Protein AF-A0A1I5AL79-F1 (afdb_monomer_lite)

Organism: NCBI:txid684065

Structure (mmCIF, N/CA/C/O backbone):
data_AF-A0A1I5AL79-F1
#
_entry.id   AF-A0A1I5AL79-F1
#
loop_
_atom_site.group_PDB
_atom_site.id
_atom_site.type_symbol
_atom_site.label_atom_id
_atom_site.label_alt_id
_atom_site.label_comp_id
_atom_site.label_asym_id
_atom_site.label_entity_id
_atom_site.label_seq_id
_atom_site.pdbx_PDB_ins_code
_atom_site.Cartn_x
_atom_site.Cartn_y
_atom_site.Cartn_z
_atom_site.occupancy
_atom_site.B_iso_or_equiv
_atom_site.auth_seq_id
_atom_site.auth_comp_id
_atom_site.auth_asym_id
_atom_site.auth_atom_id
_atom_site.pdbx_PDB_model_num
ATOM 1 N N . MET A 1 1 ? 4.391 15.231 -0.618 1.00 38.28 1 MET A N 1
ATOM 2 C CA . MET A 1 1 ? 4.014 14.417 0.558 1.00 38.28 1 MET A CA 1
ATOM 3 C C . MET A 1 1 ? 4.209 12.956 0.169 1.00 38.28 1 MET A C 1
ATOM 5 O O . MET A 1 1 ? 3.820 12.625 -0.948 1.00 38.28 1 MET A O 1
ATOM 9 N N . PRO A 1 2 ? 4.890 12.123 0.971 1.00 52.03 2 PRO A N 1
ATOM 10 C CA . PRO A 1 2 ? 5.070 10.711 0.637 1.00 52.03 2 PRO A CA 1
ATOM 11 C C . PRO A 1 2 ? 3.704 10.021 0.523 1.00 52.03 2 PRO A C 1
ATOM 13 O O . PRO A 1 2 ? 2.866 10.182 1.406 1.00 52.03 2 PRO A O 1
ATOM 16 N N . MET A 1 3 ? 3.477 9.281 -0.566 1.00 66.44 3 MET A N 1
ATOM 17 C CA . MET A 1 3 ? 2.247 8.501 -0.742 1.00 66.44 3 MET A CA 1
ATOM 18 C C . MET A 1 3 ? 2.188 7.394 0.308 1.00 66.44 3 MET A C 1
ATOM 20 O O . MET A 1 3 ? 3.169 6.651 0.466 1.00 66.44 3 MET A O 1
ATOM 24 N N . ASN A 1 4 ? 1.044 7.274 0.982 1.00 78.94 4 ASN A N 1
ATOM 25 C CA . ASN A 1 4 ? 0.748 6.139 1.854 1.00 78.94 4 ASN A CA 1
ATOM 26 C C . ASN A 1 4 ? 0.514 4.864 1.020 1.00 78.94 4 ASN A C 1
ATOM 28 O O . ASN A 1 4 ? 0.343 4.920 -0.202 1.00 78.94 4 ASN A O 1
ATOM 32 N N . ILE A 1 5 ? 0.515 3.703 1.672 1.00 87.25 5 ILE A N 1
ATOM 33 C CA . ILE A 1 5 ? 0.342 2.414 0.994 1.00 87.25 5 ILE A CA 1
ATOM 34 C C . ILE A 1 5 ? -0.951 2.305 0.171 1.00 87.25 5 ILE A C 1
ATOM 36 O O . ILE A 1 5 ? -0.910 1.733 -0.914 1.00 87.25 5 ILE A O 1
ATOM 40 N N . ASN A 1 6 ? -2.065 2.905 0.604 1.00 85.50 6 ASN A N 1
ATOM 41 C CA . ASN A 1 6 ? -3.332 2.859 -0.142 1.00 85.50 6 ASN A CA 1
ATOM 42 C C . ASN A 1 6 ? -3.225 3.576 -1.474 1.00 85.50 6 ASN A C 1
ATOM 44 O O . ASN A 1 6 ? -3.634 3.051 -2.505 1.00 85.50 6 ASN A O 1
ATOM 48 N N . GLU A 1 7 ? -2.650 4.776 -1.457 1.00 83.44 7 GLU A N 1
ATOM 49 C CA . GLU A 1 7 ? -2.437 5.561 -2.663 1.00 83.44 7 GLU A CA 1
ATOM 50 C C . GLU A 1 7 ? -1.502 4.827 -3.620 1.00 83.44 7 GLU A C 1
ATOM 52 O O . GLU A 1 7 ? -1.780 4.765 -4.817 1.00 83.44 7 GLU A O 1
ATOM 57 N N . ARG A 1 8 ? -0.439 4.199 -3.102 1.00 89.25 8 ARG A N 1
ATOM 58 C CA . ARG A 1 8 ? 0.470 3.381 -3.917 1.00 89.25 8 ARG A CA 1
ATOM 59 C C . ARG A 1 8 ? -0.243 2.184 -4.529 1.00 89.25 8 ARG A C 1
ATOM 61 O O . ARG A 1 8 ? -0.086 1.941 -5.722 1.00 89.25 8 ARG A O 1
ATOM 68 N N . ILE A 1 9 ? -1.031 1.444 -3.749 1.00 92.19 9 ILE A N 1
ATOM 69 C CA . ILE A 1 9 ? -1.759 0.274 -4.250 1.00 92.19 9 ILE A CA 1
ATOM 70 C C . ILE A 1 9 ? -2.801 0.692 -5.288 1.00 92.19 9 ILE A C 1
ATOM 72 O O . ILE A 1 9 ? -2.888 0.054 -6.337 1.00 92.19 9 ILE A O 1
ATOM 76 N N . SER A 1 10 ? -3.561 1.756 -5.024 1.00 89.00 10 SER A N 1
ATOM 77 C CA . SER A 1 10 ? -4.578 2.285 -5.939 1.00 89.00 10 SER A CA 1
ATOM 78 C C . SER A 1 10 ? -3.957 2.695 -7.277 1.00 89.00 10 SER A C 1
ATOM 80 O O . SER A 1 10 ? -4.389 2.231 -8.328 1.00 89.00 10 SER A O 1
ATOM 82 N N . THR A 1 11 ? -2.874 3.478 -7.241 1.00 89.00 11 THR A N 1
ATOM 83 C CA . THR A 1 11 ? -2.237 4.048 -8.444 1.00 89.00 11 THR A CA 1
ATOM 84 C C . THR A 1 11 ? -1.317 3.090 -9.205 1.00 89.00 11 THR A C 1
ATOM 86 O O . THR A 1 11 ? -0.897 3.402 -10.320 1.00 89.00 11 THR A O 1
ATOM 89 N N . SER A 1 12 ? -0.984 1.930 -8.636 1.00 93.88 12 SER A N 1
ATOM 90 C CA . SER A 1 12 ? -0.159 0.923 -9.312 1.00 93.88 12 SER A CA 1
ATOM 91 C C . SER A 1 12 ? -1.004 0.030 -10.214 1.00 93.88 12 SER A C 1
ATOM 93 O O . SER A 1 12 ? -1.991 -0.552 -9.772 1.00 93.88 12 SER A O 1
ATOM 95 N N . ASP A 1 13 ? -0.569 -0.173 -11.452 1.00 95.12 13 ASP A N 1
ATOM 96 C CA . ASP A 1 13 ? -1.154 -1.154 -12.375 1.00 95.12 13 ASP A CA 1
ATOM 97 C C . ASP A 1 13 ? -0.581 -2.561 -12.168 1.00 95.12 13 ASP A C 1
ATOM 99 O O . ASP A 1 13 ? -1.175 -3.558 -12.583 1.00 95.12 13 ASP A O 1
ATOM 103 N N . PHE A 1 14 ? 0.590 -2.647 -11.539 1.00 96.81 14 PHE A N 1
ATOM 104 C CA . PHE A 1 14 ? 1.316 -3.882 -11.290 1.00 96.81 14 PHE A CA 1
ATOM 105 C C . PHE A 1 14 ? 1.980 -3.836 -9.915 1.00 96.81 14 PHE A C 1
ATOM 107 O O . PHE A 1 14 ? 2.692 -2.885 -9.592 1.00 96.81 14 PHE A O 1
ATOM 114 N N . ILE A 1 15 ? 1.767 -4.881 -9.113 1.00 97.56 15 ILE A N 1
ATOM 115 C CA . ILE A 1 15 ? 2.420 -5.046 -7.812 1.00 97.56 15 ILE A CA 1
ATOM 116 C C . ILE A 1 15 ? 2.906 -6.484 -7.690 1.00 97.56 15 ILE A C 1
ATOM 118 O O . ILE A 1 15 ? 2.102 -7.419 -7.748 1.00 97.56 15 ILE A O 1
ATOM 122 N N . ALA A 1 16 ? 4.209 -6.675 -7.497 1.00 97.81 16 ALA A N 1
ATOM 123 C CA . ALA A 1 16 ? 4.790 -8.007 -7.380 1.00 97.81 16 ALA A CA 1
ATOM 124 C C . ALA A 1 16 ? 6.041 -8.033 -6.506 1.00 97.81 16 ALA A C 1
ATOM 126 O O . ALA A 1 16 ? 6.819 -7.081 -6.463 1.00 97.81 16 ALA A O 1
ATOM 127 N N . LYS A 1 17 ? 6.277 -9.182 -5.877 1.00 97.38 17 LYS A N 1
ATOM 128 C CA . LYS A 1 17 ? 7.607 -9.584 -5.431 1.00 97.38 17 LYS A CA 1
ATOM 129 C C . LYS A 1 17 ? 8.331 -10.196 -6.626 1.00 97.38 17 LYS A C 1
ATOM 131 O O . LYS A 1 17 ? 7.877 -11.206 -7.163 1.00 97.38 17 LYS A O 1
ATOM 136 N N . ALA A 1 18 ? 9.446 -9.608 -7.042 1.00 97.62 18 ALA A N 1
ATOM 137 C CA . ALA A 1 18 ? 10.185 -10.073 -8.211 1.00 97.62 18 ALA A CA 1
ATOM 138 C C . ALA A 1 18 ? 11.695 -9.866 -8.065 1.00 97.62 18 ALA A C 1
ATOM 140 O O . ALA A 1 18 ? 12.153 -8.965 -7.360 1.00 97.62 18 ALA A O 1
ATOM 141 N N . LYS A 1 19 ? 12.474 -10.702 -8.753 1.00 97.44 19 LYS A N 1
ATOM 142 C CA . LYS A 1 19 ? 13.928 -10.575 -8.865 1.00 97.44 19 LYS A CA 1
ATOM 143 C C . LYS A 1 19 ? 14.293 -9.864 -10.162 1.00 97.44 19 LYS A C 1
ATOM 145 O O . LYS A 1 19 ? 13.801 -10.237 -11.225 1.00 97.44 19 LYS A O 1
ATOM 150 N N . ILE A 1 20 ? 15.185 -8.880 -10.091 1.00 96.88 20 ILE A N 1
ATOM 151 C CA . ILE A 1 20 ? 15.723 -8.213 -11.281 1.00 96.88 20 ILE A CA 1
ATOM 152 C C . ILE A 1 20 ? 16.779 -9.119 -11.917 1.00 96.88 20 ILE A C 1
ATOM 154 O O . ILE A 1 20 ? 17.774 -9.457 -11.276 1.00 96.88 20 ILE A O 1
ATOM 158 N N . LYS A 1 21 ? 16.571 -9.543 -13.165 1.00 97.62 21 LYS A N 1
ATOM 159 C CA . LYS A 1 21 ? 17.430 -10.515 -13.863 1.00 97.62 21 LYS A CA 1
ATOM 160 C C . LYS A 1 21 ? 18.410 -9.869 -14.819 1.00 97.62 21 LYS A C 1
ATOM 162 O O . LYS A 1 21 ? 19.535 -10.344 -14.903 1.00 97.62 21 LYS A O 1
ATOM 167 N N . LYS A 1 22 ? 17.991 -8.821 -15.525 1.00 96.38 22 LYS A N 1
ATOM 168 C CA . LYS A 1 22 ? 18.823 -8.063 -16.467 1.00 96.38 22 LYS A CA 1
ATOM 169 C C . LYS A 1 22 ? 18.397 -6.609 -16.481 1.00 96.38 22 LYS A C 1
ATOM 171 O O . LYS A 1 22 ? 17.224 -6.321 -16.247 1.00 96.38 22 LYS A O 1
ATOM 176 N N . ILE A 1 23 ? 19.348 -5.732 -16.778 1.00 93.81 23 ILE A N 1
ATOM 177 C CA . ILE A 1 23 ? 19.148 -4.288 -16.891 1.00 93.81 23 ILE A CA 1
ATOM 178 C C . ILE A 1 23 ? 20.014 -3.791 -18.038 1.00 93.81 23 ILE A C 1
ATOM 180 O O . ILE A 1 23 ? 21.182 -4.164 -18.129 1.00 93.81 23 ILE A O 1
ATOM 184 N N . TRP A 1 24 ? 19.450 -2.971 -18.914 1.00 92.62 24 TRP A N 1
ATOM 185 C CA . TRP A 1 24 ? 20.186 -2.328 -19.996 1.00 92.62 24 TRP A CA 1
ATOM 186 C C . TRP A 1 24 ? 19.561 -0.977 -20.326 1.00 92.62 24 TRP A C 1
ATOM 188 O O . TRP A 1 24 ? 18.375 -0.755 -20.071 1.00 92.62 24 TRP A O 1
ATOM 198 N N . LEU A 1 25 ? 20.369 -0.0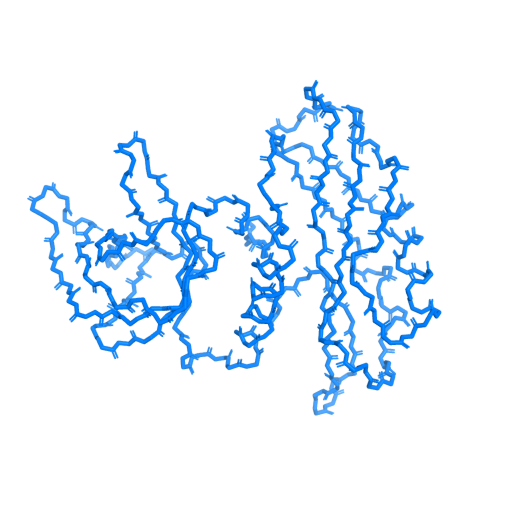63 -20.858 1.00 90.75 25 LEU A N 1
ATOM 199 C CA . LEU A 1 25 ? 19.918 1.275 -21.227 1.00 90.75 25 LEU A CA 1
ATOM 200 C C . LEU A 1 25 ? 18.815 1.193 -22.291 1.00 90.75 25 LEU A C 1
ATOM 202 O O . LEU A 1 25 ? 18.825 0.301 -23.138 1.00 90.75 25 LEU A O 1
ATOM 206 N N . ASP A 1 26 ? 17.848 2.102 -22.238 1.00 90.62 26 ASP A N 1
ATOM 207 C CA . ASP A 1 26 ? 16.868 2.229 -23.308 1.00 90.62 26 ASP A CA 1
ATOM 208 C C . ASP A 1 26 ? 17.465 2.946 -24.525 1.00 90.62 26 ASP A C 1
ATOM 210 O O . ASP A 1 26 ? 18.072 4.010 -24.400 1.00 90.62 26 ASP A O 1
ATOM 214 N N . ASP A 1 27 ? 17.250 2.373 -25.710 1.00 87.81 27 ASP A N 1
ATOM 215 C CA . ASP A 1 27 ? 17.832 2.874 -26.961 1.00 87.81 27 ASP A CA 1
ATOM 216 C C . ASP A 1 27 ? 17.332 4.278 -27.336 1.00 87.81 27 ASP A C 1
ATOM 218 O O . ASP A 1 27 ? 18.006 5.011 -28.059 1.00 87.81 27 ASP A O 1
ATOM 222 N N . LYS A 1 28 ? 16.140 4.666 -26.861 1.00 87.69 28 LYS A N 1
ATOM 223 C CA . LYS A 1 28 ? 15.492 5.942 -27.197 1.00 87.69 28 LYS A CA 1
ATOM 224 C C . LYS A 1 28 ? 15.602 6.968 -26.077 1.00 87.69 28 LYS A C 1
ATOM 226 O O . LYS A 1 28 ? 15.591 8.165 -26.353 1.00 87.69 28 LYS A O 1
ATOM 231 N N . ASN A 1 29 ? 15.675 6.529 -24.822 1.00 85.69 29 ASN A N 1
ATOM 232 C CA . ASN A 1 29 ? 15.671 7.416 -23.665 1.00 85.69 29 ASN A CA 1
ATOM 233 C C . ASN A 1 29 ? 16.744 7.029 -22.643 1.00 85.69 29 ASN A C 1
ATOM 235 O O . ASN A 1 29 ? 16.559 6.119 -21.842 1.00 85.69 29 ASN A O 1
ATOM 239 N N . LYS A 1 30 ? 17.825 7.809 -22.592 1.00 84.44 30 LYS A N 1
ATOM 240 C CA . LYS A 1 30 ? 18.962 7.563 -21.691 1.00 84.44 30 LYS A CA 1
ATOM 241 C C . LYS A 1 30 ? 18.626 7.670 -20.195 1.00 84.44 30 LYS A C 1
ATOM 243 O O . LYS A 1 30 ? 19.378 7.157 -19.373 1.00 84.44 30 LYS A O 1
ATOM 248 N N . SER A 1 31 ? 17.508 8.296 -19.831 1.00 85.00 31 SER A N 1
ATOM 249 C CA . SER A 1 31 ? 17.027 8.351 -18.442 1.00 85.00 31 SER A CA 1
ATOM 250 C C . SER A 1 31 ? 16.263 7.087 -18.026 1.00 85.00 31 SER A C 1
ATOM 252 O O . SER A 1 31 ? 15.943 6.907 -16.847 1.00 85.00 31 SER A O 1
ATOM 254 N N . LEU A 1 32 ? 15.960 6.199 -18.979 1.00 88.44 32 LEU A N 1
ATOM 255 C CA . LEU A 1 32 ? 15.262 4.941 -18.756 1.00 88.44 32 LEU A CA 1
ATOM 256 C C . LEU A 1 32 ? 16.191 3.751 -18.974 1.00 88.44 32 LEU A C 1
ATOM 258 O O . LEU A 1 32 ? 17.040 3.742 -19.861 1.00 88.44 32 LEU A O 1
ATOM 262 N N . HIS A 1 33 ? 15.974 2.710 -18.183 1.00 92.31 33 HIS A N 1
ATOM 263 C CA . HIS A 1 33 ? 16.531 1.394 -18.460 1.00 92.31 33 HIS A CA 1
ATOM 264 C C . HIS A 1 33 ? 15.396 0.400 -18.649 1.00 92.31 33 HIS A C 1
ATOM 266 O O . HIS A 1 33 ? 14.351 0.470 -17.996 1.00 92.31 33 HIS A O 1
ATOM 272 N N . ASN A 1 34 ? 15.618 -0.545 -19.547 1.00 94.31 34 ASN A N 1
ATOM 273 C CA . ASN A 1 34 ? 14.795 -1.727 -19.669 1.00 94.31 34 ASN A CA 1
ATOM 274 C C . ASN A 1 34 ? 15.261 -2.752 -18.643 1.00 94.31 34 ASN A C 1
ATOM 276 O O . ASN A 1 34 ? 16.462 -2.913 -18.409 1.00 94.31 34 ASN A O 1
ATOM 280 N N . ILE A 1 35 ? 14.306 -3.457 -18.046 1.00 95.69 35 ILE A N 1
ATOM 281 C CA . ILE A 1 35 ? 14.603 -4.541 -17.120 1.00 95.69 35 ILE A CA 1
ATOM 282 C C . ILE A 1 35 ? 13.874 -5.817 -17.512 1.00 95.69 35 ILE A C 1
ATOM 284 O O . ILE A 1 35 ? 12.749 -5.799 -18.019 1.00 95.69 35 ILE A O 1
ATOM 288 N N . GLU A 1 36 ? 14.523 -6.935 -17.216 1.00 97.38 36 GLU A N 1
ATOM 289 C CA . GLU A 1 36 ? 13.907 -8.254 -17.202 1.00 97.38 36 GLU A CA 1
ATOM 290 C C . GLU A 1 36 ? 13.726 -8.696 -15.751 1.00 97.38 36 GLU A C 1
ATOM 292 O O . GLU A 1 36 ? 14.660 -8.590 -14.949 1.00 97.38 36 GLU A O 1
ATOM 297 N N . ILE A 1 37 ? 12.538 -9.194 -15.414 1.00 97.88 37 ILE A N 1
ATOM 298 C CA . ILE A 1 37 ? 12.201 -9.646 -14.065 1.00 97.88 37 ILE A CA 1
ATOM 299 C C . ILE A 1 37 ? 11.763 -11.107 -14.044 1.00 97.88 37 ILE A C 1
ATOM 301 O O . ILE A 1 37 ? 11.161 -11.626 -14.983 1.00 97.88 37 ILE A O 1
ATOM 305 N N . GLU A 1 38 ? 12.026 -11.748 -12.915 1.00 98.12 38 GLU A N 1
ATOM 306 C CA . GLU A 1 38 ? 11.472 -13.042 -12.541 1.00 98.12 38 GLU A CA 1
ATOM 307 C C . GLU A 1 38 ? 10.454 -12.813 -11.420 1.00 98.12 38 GLU A C 1
ATOM 309 O O . GLU A 1 38 ? 10.823 -12.410 -10.314 1.00 98.12 38 GLU A O 1
ATOM 314 N N . ILE A 1 39 ? 9.167 -13.009 -11.718 1.00 98.25 39 ILE A N 1
ATOM 315 C CA . ILE A 1 39 ? 8.088 -12.850 -10.736 1.00 98.25 39 ILE A CA 1
ATOM 316 C C . ILE A 1 39 ? 8.124 -14.031 -9.765 1.00 98.25 39 ILE A C 1
ATOM 318 O O . ILE A 1 39 ? 8.035 -15.179 -10.186 1.00 98.25 39 ILE A O 1
ATOM 322 N N . ILE A 1 40 ? 8.206 -13.724 -8.471 1.00 97.44 40 ILE A N 1
ATOM 323 C CA . ILE A 1 40 ? 8.107 -14.696 -7.377 1.00 97.44 40 ILE A CA 1
ATOM 324 C C . ILE A 1 40 ? 6.653 -14.766 -6.899 1.00 97.44 40 ILE A C 1
ATOM 326 O O . ILE A 1 40 ? 6.074 -15.842 -6.854 1.00 97.44 40 ILE A O 1
ATOM 330 N N . ASP A 1 41 ? 6.046 -13.610 -6.608 1.00 97.25 41 ASP A N 1
ATOM 331 C CA . ASP A 1 41 ? 4.634 -13.493 -6.235 1.00 97.25 41 ASP A CA 1
ATOM 332 C C . ASP A 1 41 ? 4.005 -12.282 -6.934 1.00 97.25 41 ASP A C 1
ATOM 334 O O . ASP A 1 41 ? 4.488 -11.158 -6.792 1.00 97.25 41 ASP A O 1
ATOM 338 N N . LEU A 1 42 ? 2.902 -12.489 -7.657 1.00 97.56 42 LEU A N 1
ATOM 339 C CA . LEU A 1 42 ? 2.104 -11.415 -8.260 1.00 97.56 42 LEU A CA 1
ATOM 340 C C . LEU A 1 42 ? 0.923 -11.063 -7.349 1.00 97.56 42 LEU A C 1
ATOM 342 O O . LEU A 1 42 ? 0.107 -11.942 -7.059 1.00 97.56 42 LEU A O 1
ATOM 346 N N . TYR A 1 43 ? 0.813 -9.800 -6.932 1.00 96.56 43 TYR A N 1
ATOM 347 C CA . TYR A 1 43 ? -0.250 -9.304 -6.045 1.00 96.56 43 TYR A CA 1
ATOM 348 C C . TYR A 1 43 ? -1.333 -8.517 -6.787 1.00 96.56 43 TYR A C 1
ATOM 350 O O . TYR A 1 43 ? -2.507 -8.656 -6.463 1.00 96.56 43 TYR A O 1
ATOM 358 N N . LYS A 1 44 ? -0.951 -7.724 -7.795 1.00 95.62 44 LYS A N 1
ATOM 359 C CA . LYS A 1 44 ? -1.864 -6.936 -8.638 1.00 95.62 44 LYS A CA 1
ATOM 360 C C . LYS A 1 44 ? -1.334 -6.867 -10.069 1.00 95.62 44 LYS A C 1
ATOM 362 O O . LYS A 1 44 ? -0.122 -6.788 -10.267 1.00 95.62 44 LYS A O 1
ATOM 367 N N . GLY A 1 45 ? -2.241 -6.837 -11.043 1.00 94.69 45 GLY A N 1
ATOM 368 C CA . GLY A 1 45 ? -1.918 -6.646 -12.457 1.00 94.69 45 GLY A CA 1
ATOM 369 C C . GLY A 1 45 ? -1.743 -7.946 -13.239 1.00 94.69 45 GLY A C 1
ATOM 370 O O . GLY A 1 45 ? -2.072 -9.033 -12.767 1.00 94.69 45 GLY A O 1
ATOM 371 N N . VAL A 1 46 ? -1.236 -7.818 -14.464 1.00 94.81 46 VAL A N 1
ATOM 372 C CA . VAL A 1 46 ? -0.997 -8.940 -15.383 1.00 94.81 46 VAL A CA 1
ATOM 373 C C . VAL A 1 46 ? 0.464 -9.372 -15.300 1.00 94.81 46 VAL A C 1
ATOM 375 O O . VAL A 1 46 ? 1.363 -8.536 -15.205 1.00 94.81 46 VAL A O 1
ATOM 378 N N . SER A 1 47 ? 0.705 -10.684 -15.350 1.00 96.06 47 SER A N 1
ATOM 379 C CA . SER A 1 47 ? 2.059 -11.242 -15.361 1.00 96.06 47 SER A CA 1
ATOM 380 C C . SER A 1 47 ? 2.865 -10.706 -16.549 1.00 96.06 47 SER A C 1
ATOM 382 O O . SER A 1 47 ? 2.411 -10.752 -17.691 1.00 96.06 47 SER A O 1
ATOM 384 N N . THR A 1 48 ? 4.072 -10.207 -16.284 1.00 95.12 48 THR A N 1
ATOM 385 C CA . THR A 1 48 ? 5.001 -9.696 -17.297 1.00 95.12 48 THR A CA 1
ATOM 386 C C . THR A 1 48 ? 6.437 -10.043 -16.923 1.00 95.12 48 THR A C 1
ATOM 388 O O . THR A 1 48 ? 6.775 -10.193 -15.751 1.00 95.12 48 THR A O 1
ATOM 391 N N . LYS A 1 49 ? 7.305 -10.139 -17.930 1.00 96.00 49 LYS A N 1
ATOM 392 C CA . LYS A 1 49 ? 8.749 -10.330 -17.744 1.00 96.00 49 LYS A CA 1
ATOM 393 C C . LYS A 1 49 ? 9.550 -9.053 -17.956 1.00 96.00 49 LYS A C 1
ATOM 395 O O . LYS A 1 49 ? 10.735 -9.037 -17.649 1.00 96.00 49 LYS A O 1
ATOM 400 N N . ARG A 1 50 ? 8.941 -8.009 -18.524 1.00 95.12 50 ARG A N 1
ATOM 401 C CA . ARG A 1 50 ? 9.639 -6.790 -18.943 1.00 95.12 50 ARG A CA 1
ATOM 402 C C . ARG A 1 50 ? 8.885 -5.546 -18.510 1.00 95.12 50 ARG A C 1
ATOM 404 O O . ARG A 1 50 ? 7.656 -5.508 -18.557 1.00 95.12 50 ARG A O 1
ATOM 411 N N . MET A 1 51 ? 9.647 -4.543 -18.104 1.00 95.69 51 MET A N 1
ATOM 412 C CA . MET A 1 51 ? 9.172 -3.205 -17.754 1.00 95.69 51 MET A CA 1
ATOM 413 C C . MET A 1 51 ? 10.340 -2.221 -17.824 1.00 95.69 51 MET A C 1
ATOM 415 O O . MET A 1 51 ? 11.469 -2.616 -18.134 1.00 95.69 51 MET A O 1
ATOM 419 N N . LYS A 1 52 ? 10.072 -0.947 -17.544 1.00 94.50 52 LYS A N 1
ATOM 420 C CA . LYS A 1 5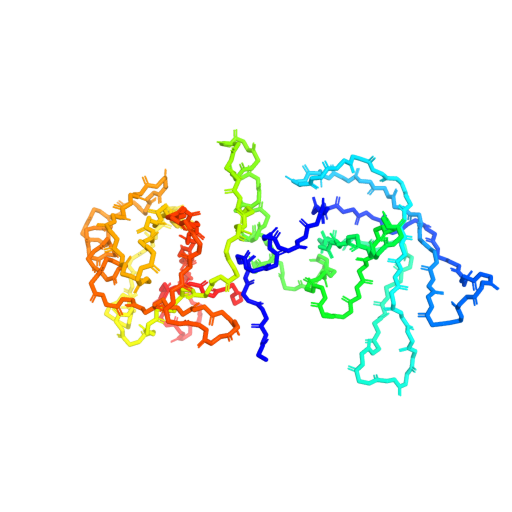2 ? 11.095 0.099 -17.505 1.00 94.50 52 LYS A CA 1
ATOM 421 C C . LYS A 1 52 ? 11.338 0.604 -16.090 1.00 94.50 52 LYS A C 1
ATOM 423 O O . LYS A 1 52 ? 10.443 0.608 -15.247 1.00 94.50 52 LYS A O 1
ATOM 428 N N . ILE A 1 53 ? 12.548 1.084 -15.855 1.00 92.56 53 ILE A N 1
ATOM 429 C CA . ILE A 1 53 ? 12.897 1.844 -14.659 1.00 92.56 53 ILE A CA 1
ATOM 430 C C . ILE A 1 53 ? 13.331 3.246 -15.056 1.00 92.56 53 ILE A C 1
ATOM 432 O O . ILE A 1 53 ? 14.048 3.424 -16.041 1.00 92.56 53 ILE A O 1
ATOM 436 N N . TYR A 1 54 ? 12.901 4.238 -14.284 1.00 86.00 54 TYR A N 1
ATOM 437 C CA . TYR A 1 54 ? 13.519 5.558 -14.311 1.00 86.00 54 TYR A CA 1
ATOM 438 C C . TYR A 1 54 ? 14.681 5.557 -13.321 1.00 86.00 54 TYR A C 1
ATOM 440 O O . TYR A 1 54 ? 14.465 5.380 -12.121 1.00 86.00 54 TYR A O 1
ATOM 448 N N . SER A 1 55 ? 15.904 5.694 -13.826 1.00 75.38 55 SER A N 1
ATOM 449 C CA . SER A 1 55 ? 17.134 5.518 -13.039 1.00 75.38 55 SER A CA 1
ATOM 450 C C . SER A 1 55 ? 18.203 6.549 -13.396 1.00 75.38 55 SER A C 1
ATOM 452 O O . SER A 1 55 ? 19.401 6.254 -13.359 1.00 75.38 55 SER A O 1
ATOM 454 N N . GLU A 1 56 ? 17.764 7.752 -13.763 1.00 75.50 56 GLU A N 1
ATOM 455 C CA . GLU A 1 56 ? 18.643 8.879 -14.053 1.00 75.50 56 GLU A CA 1
ATOM 456 C C . GLU A 1 56 ? 19.495 9.222 -12.825 1.00 75.50 56 GLU A C 1
ATOM 458 O O . GLU A 1 56 ? 18.980 9.543 -11.751 1.00 75.50 56 GLU A O 1
ATOM 463 N N . GLN A 1 57 ? 20.812 9.097 -12.978 1.00 68.56 57 GLN A N 1
ATOM 464 C CA . GLN A 1 57 ? 21.782 9.323 -11.908 1.00 68.56 57 GLN A CA 1
ATOM 465 C C . GLN A 1 57 ? 22.005 10.822 -11.680 1.00 68.56 57 GLN A C 1
ATOM 467 O O . GLN A 1 57 ? 21.705 11.635 -12.546 1.00 68.56 57 GLN A O 1
ATOM 472 N N . MET A 1 58 ? 22.550 11.189 -10.516 1.00 66.50 58 MET A N 1
ATOM 473 C CA . MET A 1 58 ? 22.865 12.585 -10.150 1.00 66.50 58 MET A CA 1
ATOM 474 C C . MET A 1 58 ? 21.651 13.532 -10.101 1.00 66.50 58 MET A C 1
ATOM 476 O O . MET A 1 58 ? 21.804 14.751 -10.095 1.00 66.50 58 MET A O 1
ATOM 480 N N . THR A 1 59 ? 20.442 12.978 -10.007 1.00 74.12 59 THR A N 1
ATOM 481 C CA . THR A 1 59 ? 19.210 13.728 -9.746 1.00 74.12 59 THR A CA 1
ATOM 482 C C . THR A 1 59 ? 18.698 13.425 -8.339 1.00 74.12 59 THR A C 1
ATOM 484 O O . THR A 1 59 ? 19.041 12.405 -7.739 1.00 74.12 59 THR A O 1
ATOM 487 N N . SER A 1 60 ? 17.805 14.267 -7.817 1.00 62.81 60 SER A N 1
ATOM 488 C CA . SER A 1 60 ? 17.074 13.979 -6.573 1.00 62.81 60 SER A CA 1
ATOM 489 C C . SER A 1 60 ? 16.150 12.754 -6.677 1.00 62.81 60 SER A C 1
ATOM 491 O O . SER A 1 60 ? 15.652 12.272 -5.663 1.00 62.81 60 SER A O 1
ATOM 493 N N . CYS A 1 61 ? 15.929 12.234 -7.889 1.00 70.81 61 CYS A N 1
ATOM 494 C CA . CYS A 1 61 ? 15.157 11.027 -8.169 1.00 70.81 61 CYS A CA 1
ATOM 495 C C . CYS A 1 61 ? 16.040 9.829 -8.546 1.00 70.81 61 CYS A C 1
ATOM 497 O O . CYS A 1 61 ? 15.516 8.837 -9.062 1.00 70.81 61 CYS A O 1
ATOM 499 N N . ALA A 1 62 ? 17.355 9.908 -8.300 1.00 74.69 62 ALA A N 1
ATOM 500 C CA . ALA A 1 62 ? 18.276 8.821 -8.587 1.00 74.69 62 ALA A CA 1
ATOM 501 C C . ALA A 1 62 ? 17.815 7.528 -7.907 1.00 74.69 62 ALA A C 1
ATOM 503 O O . ALA A 1 62 ? 17.534 7.480 -6.708 1.00 74.69 62 ALA A O 1
ATOM 504 N N . PHE A 1 63 ? 17.717 6.469 -8.705 1.00 82.31 63 PHE A N 1
ATOM 505 C CA . PHE A 1 63 ? 17.133 5.210 -8.274 1.00 82.31 63 PHE A CA 1
ATOM 506 C C . PHE A 1 63 ? 17.993 4.046 -8.746 1.00 82.31 63 PHE A C 1
ATOM 508 O O . PHE A 1 63 ? 18.000 3.680 -9.923 1.00 82.31 63 PHE A O 1
ATOM 515 N N . PHE A 1 64 ? 18.753 3.479 -7.812 1.00 83.38 64 PHE A N 1
ATOM 516 C CA . PHE A 1 64 ? 19.653 2.371 -8.089 1.00 83.38 64 PHE A CA 1
ATOM 517 C C . PHE A 1 64 ? 18.949 1.032 -7.864 1.00 83.38 64 PHE A C 1
ATOM 519 O O . PHE A 1 64 ? 18.526 0.704 -6.757 1.00 83.38 64 PHE A O 1
ATOM 526 N N . THR A 1 65 ? 18.849 0.241 -8.927 1.00 87.31 65 THR A N 1
ATOM 527 C CA . THR A 1 65 ? 18.255 -1.099 -8.918 1.00 87.31 65 THR A CA 1
ATOM 528 C C . THR A 1 65 ? 19.283 -2.068 -9.487 1.00 87.31 65 THR A C 1
ATOM 530 O O . THR A 1 65 ? 19.389 -2.195 -10.694 1.00 87.31 65 THR A O 1
ATOM 533 N N . PRO A 1 66 ? 20.120 -2.715 -8.667 1.00 89.12 66 PRO A N 1
ATOM 534 C CA . PRO A 1 66 ? 21.134 -3.625 -9.181 1.00 89.12 66 PRO A CA 1
ATOM 535 C C . PRO A 1 66 ? 20.521 -4.946 -9.656 1.00 89.12 66 PRO A C 1
ATOM 537 O O . PRO A 1 66 ? 19.533 -5.441 -9.104 1.00 89.12 66 PRO A O 1
ATOM 540 N N . GLN A 1 67 ? 21.155 -5.562 -10.650 1.00 94.06 67 GLN A N 1
ATOM 541 C CA . GLN A 1 67 ? 20.818 -6.913 -11.088 1.00 94.06 67 GLN A CA 1
ATOM 542 C C . GLN A 1 67 ? 20.941 -7.921 -9.927 1.00 94.06 67 GLN A C 1
ATOM 544 O O . GLN A 1 67 ? 21.702 -7.725 -8.984 1.00 94.06 67 GLN A O 1
ATOM 549 N N . ASN A 1 68 ? 20.193 -9.022 -10.007 1.00 94.62 68 ASN A N 1
ATOM 550 C CA . ASN A 1 68 ? 20.155 -10.124 -9.042 1.00 94.62 68 ASN A CA 1
ATOM 551 C C . ASN A 1 68 ? 19.606 -9.783 -7.652 1.00 94.62 68 ASN A C 1
ATOM 553 O O . ASN A 1 68 ? 19.746 -10.591 -6.736 1.00 94.62 68 ASN A O 1
ATOM 557 N N . THR A 1 69 ? 18.904 -8.663 -7.504 1.00 94.81 69 THR A N 1
ATOM 558 C CA . THR A 1 69 ? 18.243 -8.296 -6.247 1.00 94.81 69 THR A CA 1
ATOM 559 C C . THR A 1 69 ? 16.737 -8.525 -6.293 1.00 94.81 69 THR A C 1
ATOM 561 O O . THR A 1 69 ? 16.127 -8.505 -7.365 1.00 94.81 69 THR A O 1
ATOM 564 N N . THR A 1 70 ? 16.135 -8.761 -5.125 1.00 95.75 70 THR A N 1
ATOM 565 C CA . THR A 1 70 ? 14.689 -8.991 -4.991 1.00 95.75 70 THR A CA 1
ATOM 566 C C . THR A 1 70 ? 13.992 -7.742 -4.472 1.00 95.75 70 THR A C 1
ATOM 568 O O . THR A 1 70 ? 14.430 -7.142 -3.488 1.00 95.75 70 THR A O 1
ATOM 571 N N . TRP A 1 71 ? 12.891 -7.374 -5.117 1.00 95.62 71 TRP A N 1
ATOM 572 C CA . TRP A 1 71 ? 12.139 -6.155 -4.852 1.00 95.62 71 TRP A CA 1
ATOM 573 C C . TRP A 1 71 ? 10.662 -6.457 -4.639 1.00 95.62 71 TRP A C 1
ATOM 575 O O . TRP A 1 71 ? 10.106 -7.368 -5.253 1.00 95.62 71 TRP A O 1
ATOM 585 N N . LEU A 1 72 ? 10.029 -5.648 -3.794 1.00 96.25 72 LEU A N 1
ATOM 586 C CA . LEU A 1 72 ? 8.598 -5.402 -3.858 1.00 96.25 72 LEU A CA 1
ATOM 587 C C . LEU A 1 72 ? 8.391 -4.227 -4.819 1.00 96.25 72 LEU A C 1
ATOM 589 O O . LEU A 1 72 ? 8.724 -3.087 -4.493 1.00 96.25 72 LEU A O 1
ATOM 593 N N . ILE A 1 73 ? 7.916 -4.533 -6.022 1.00 96.25 73 ILE A N 1
ATOM 594 C CA . ILE A 1 73 ? 7.747 -3.587 -7.123 1.00 96.25 73 ILE A CA 1
ATOM 595 C C . ILE A 1 73 ? 6.316 -3.061 -7.110 1.00 96.25 73 ILE A C 1
ATOM 597 O O . ILE A 1 73 ? 5.376 -3.850 -7.129 1.00 96.25 73 ILE A O 1
ATOM 601 N N . PHE A 1 74 ? 6.186 -1.739 -7.138 1.00 95.88 74 PHE A N 1
ATOM 602 C CA . PHE A 1 74 ? 4.971 -0.991 -7.443 1.00 95.88 74 PHE A CA 1
ATOM 603 C C . PHE A 1 74 ? 5.214 -0.278 -8.772 1.00 95.88 74 PHE A C 1
ATOM 605 O O . PHE A 1 74 ? 6.091 0.580 -8.855 1.00 95.88 74 PHE A O 1
ATOM 612 N N . ALA A 1 75 ? 4.499 -0.659 -9.825 1.00 96.00 75 ALA A N 1
ATOM 613 C CA . ALA A 1 75 ? 4.665 -0.082 -11.153 1.00 96.00 75 ALA A CA 1
ATOM 614 C C . ALA A 1 75 ? 3.324 0.391 -11.711 1.00 96.00 75 ALA A C 1
ATOM 616 O O . ALA A 1 75 ? 2.289 -0.248 -11.514 1.00 96.00 75 ALA A O 1
ATOM 617 N N . SER A 1 76 ? 3.370 1.488 -12.457 1.00 94.81 76 SER A N 1
ATOM 618 C CA . SER A 1 76 ? 2.216 2.063 -13.149 1.00 94.81 76 SER A CA 1
ATOM 619 C C . SER A 1 76 ? 2.514 2.146 -14.637 1.00 94.81 76 SER A C 1
ATOM 621 O O . SER A 1 76 ? 3.674 2.237 -15.052 1.00 94.81 76 SER A O 1
ATOM 623 N N . LYS A 1 77 ? 1.470 2.098 -15.452 1.00 94.62 77 LYS A N 1
ATOM 624 C CA . LYS A 1 77 ? 1.557 2.325 -16.887 1.00 94.62 77 LYS A CA 1
ATOM 625 C C . LYS A 1 77 ? 1.715 3.814 -17.156 1.00 94.62 77 LYS A C 1
ATOM 627 O O . LYS A 1 77 ? 1.114 4.656 -16.490 1.00 94.62 77 LYS A O 1
ATOM 632 N N . ASP A 1 78 ? 2.544 4.149 -18.131 1.00 89.69 78 ASP A N 1
ATOM 633 C CA . ASP A 1 78 ? 2.551 5.489 -18.701 1.00 89.69 78 ASP A CA 1
ATOM 634 C C . ASP A 1 78 ? 1.475 5.663 -19.782 1.00 89.69 78 ASP A C 1
ATOM 636 O O . ASP A 1 78 ? 0.625 4.795 -19.990 1.00 89.69 78 ASP A O 1
ATOM 640 N N . LYS A 1 79 ? 1.503 6.818 -20.457 1.00 88.81 79 LYS A N 1
ATOM 641 C CA . LYS A 1 79 ? 0.551 7.163 -21.520 1.00 88.81 79 LYS A CA 1
ATOM 642 C C . LYS A 1 79 ? 0.595 6.188 -22.702 1.00 88.81 79 LYS A C 1
ATOM 644 O O . LYS A 1 79 ? -0.419 6.035 -23.372 1.00 88.81 79 LYS A O 1
ATOM 649 N N . ASP A 1 80 ? 1.724 5.513 -22.910 1.00 89.44 80 ASP A N 1
ATOM 650 C CA . ASP A 1 80 ? 1.923 4.529 -23.976 1.00 89.44 80 ASP A CA 1
ATOM 651 C C . ASP A 1 80 ? 1.614 3.097 -23.496 1.00 89.44 80 ASP A C 1
ATOM 653 O O . ASP A 1 80 ? 1.829 2.120 -24.213 1.00 89.44 80 ASP A O 1
ATOM 657 N N . GLY A 1 81 ? 1.114 2.944 -22.264 1.00 91.06 81 GLY A N 1
ATOM 658 C CA . GLY A 1 81 ? 0.790 1.655 -21.661 1.00 91.06 81 GLY A CA 1
ATOM 659 C C . GLY A 1 81 ? 2.004 0.883 -21.139 1.00 91.06 81 GLY A C 1
ATOM 660 O O . GLY A 1 81 ? 1.860 -0.275 -20.737 1.00 91.06 81 GLY A O 1
ATOM 661 N N . ILE A 1 82 ? 3.193 1.492 -21.119 1.00 91.44 82 ILE A N 1
ATOM 662 C CA . ILE A 1 82 ? 4.431 0.841 -20.689 1.00 91.44 82 ILE A CA 1
ATOM 663 C C . ILE A 1 82 ? 4.494 0.853 -19.164 1.00 91.44 82 ILE A C 1
ATOM 665 O O . ILE A 1 82 ? 4.474 1.908 -18.531 1.00 91.44 82 ILE A O 1
ATOM 669 N N . LEU A 1 83 ? 4.609 -0.335 -18.563 1.00 95.75 83 LEU A N 1
ATOM 670 C CA . LEU A 1 83 ? 4.843 -0.463 -17.127 1.00 95.75 83 LEU A CA 1
ATOM 671 C C . LEU A 1 83 ? 6.204 0.121 -16.761 1.00 95.75 83 LEU A C 1
ATOM 673 O O . LEU A 1 83 ? 7.236 -0.281 -17.311 1.00 95.75 83 LEU A O 1
ATOM 677 N N . LYS A 1 84 ? 6.200 1.029 -15.788 1.00 93.88 84 LYS A N 1
ATOM 678 C CA . LYS A 1 84 ? 7.410 1.636 -15.252 1.00 93.88 84 LYS A CA 1
ATOM 679 C C . LYS A 1 84 ? 7.347 1.838 -13.747 1.00 93.88 84 LYS A C 1
ATOM 681 O O . LYS A 1 84 ? 6.279 2.060 -13.176 1.00 93.88 84 LYS A O 1
ATOM 686 N N . PHE A 1 85 ? 8.513 1.821 -13.116 1.00 93.75 85 PHE A N 1
ATOM 687 C CA . PHE A 1 85 ? 8.675 2.258 -11.734 1.00 93.75 85 PHE A CA 1
ATOM 688 C C . PHE A 1 85 ? 9.974 3.046 -11.544 1.00 93.75 85 PHE A C 1
ATOM 690 O O . PHE A 1 85 ? 10.838 3.098 -12.416 1.00 93.75 85 PHE A O 1
ATOM 697 N N . GLY A 1 86 ? 10.092 3.714 -10.405 1.00 90.31 86 GLY A N 1
ATOM 698 C CA . GLY A 1 86 ? 11.247 4.540 -10.059 1.00 90.31 86 GLY A CA 1
ATOM 699 C C . GLY A 1 86 ? 11.187 4.954 -8.596 1.00 90.31 86 GLY A C 1
ATOM 700 O O . GLY A 1 86 ? 10.356 4.438 -7.846 1.00 90.31 86 GLY A O 1
ATOM 701 N N . PHE A 1 87 ? 12.003 5.924 -8.193 1.00 86.69 87 PHE A N 1
ATOM 702 C CA . PHE A 1 87 ? 12.094 6.367 -6.798 1.00 86.69 87 PHE A CA 1
ATOM 703 C C . PHE A 1 87 ? 10.726 6.681 -6.158 1.00 86.69 87 PHE A C 1
ATOM 705 O O . PHE A 1 87 ? 10.383 6.146 -5.105 1.00 86.69 87 PHE A O 1
ATOM 712 N N . CYS A 1 88 ? 9.881 7.461 -6.841 1.00 86.31 88 CYS A N 1
ATOM 713 C CA . CYS A 1 88 ? 8.570 7.868 -6.320 1.00 86.31 88 CYS A CA 1
ATOM 714 C C . CYS A 1 88 ? 7.496 6.770 -6.352 1.00 86.31 88 CYS A C 1
ATOM 716 O O . CYS A 1 88 ? 6.410 6.976 -5.817 1.00 86.31 88 CYS A O 1
ATOM 718 N N . SER A 1 89 ? 7.772 5.614 -6.964 1.00 89.6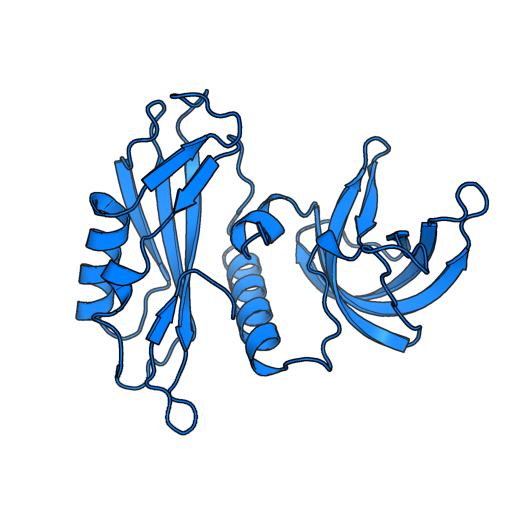2 89 SER A N 1
ATOM 719 C CA . SER A 1 89 ? 6.807 4.506 -7.008 1.00 89.62 89 SER A CA 1
ATOM 720 C C . SER A 1 89 ? 6.603 3.840 -5.647 1.00 89.62 89 SER A C 1
ATOM 722 O O . SER A 1 89 ? 5.590 3.190 -5.410 1.00 89.62 89 SER A O 1
ATOM 724 N N . GLY A 1 90 ? 7.579 3.976 -4.745 1.00 88.44 90 GLY A N 1
ATOM 725 C CA . GLY A 1 90 ? 7.575 3.257 -3.479 1.00 88.44 90 GLY A CA 1
ATOM 726 C C . GLY A 1 90 ? 8.038 1.803 -3.574 1.00 88.44 90 GLY A C 1
ATOM 727 O O . GLY A 1 90 ? 7.928 1.082 -2.582 1.00 88.44 90 GLY A O 1
ATOM 728 N N . SER A 1 91 ? 8.563 1.388 -4.732 1.00 92.19 91 SER A N 1
ATOM 729 C CA . SER A 1 91 ? 9.252 0.108 -4.900 1.00 92.19 91 SER A CA 1
ATOM 730 C C . SER A 1 91 ? 10.474 0.024 -3.988 1.00 92.19 91 SER A C 1
ATOM 732 O O . SER A 1 91 ? 11.254 0.972 -3.897 1.00 92.19 91 SER A O 1
ATOM 734 N N . ILE A 1 92 ? 10.659 -1.118 -3.326 1.00 91.62 92 ILE A N 1
ATOM 735 C CA . ILE A 1 92 ? 11.685 -1.289 -2.292 1.00 91.62 92 ILE A CA 1
ATOM 736 C C . ILE A 1 92 ? 12.391 -2.642 -2.407 1.00 91.62 92 ILE A C 1
ATOM 738 O O . ILE A 1 92 ? 11.766 -3.670 -2.677 1.00 91.62 92 ILE A O 1
ATOM 742 N N . LYS A 1 93 ? 13.710 -2.639 -2.195 1.00 92.38 93 LYS A N 1
ATOM 743 C CA . LYS A 1 93 ? 14.530 -3.851 -2.118 1.00 92.38 93 LYS A CA 1
ATOM 744 C C . LYS A 1 93 ? 14.200 -4.610 -0.830 1.00 92.38 93 LYS A C 1
ATOM 746 O O . LYS A 1 93 ? 14.238 -4.022 0.243 1.00 92.38 93 LYS A O 1
ATOM 751 N N . ILE A 1 94 ? 13.926 -5.911 -0.926 1.00 89.38 94 ILE A N 1
ATOM 752 C CA . ILE A 1 94 ? 13.427 -6.721 0.204 1.00 89.38 94 ILE A CA 1
ATOM 753 C C . ILE A 1 94 ? 14.443 -6.878 1.337 1.00 89.38 94 ILE A C 1
ATOM 755 O O . ILE A 1 94 ? 14.060 -6.988 2.496 1.00 89.38 94 ILE A O 1
ATOM 759 N N . GLU A 1 95 ? 15.735 -6.855 1.020 1.00 82.50 95 GLU A N 1
ATOM 760 C CA . GLU A 1 95 ? 16.804 -6.923 2.028 1.00 82.50 95 GLU A CA 1
ATOM 761 C C . GLU A 1 95 ? 16.822 -5.700 2.964 1.00 82.50 95 GLU A C 1
ATOM 763 O O . GLU A 1 95 ? 17.420 -5.755 4.036 1.00 82.50 95 GLU A O 1
ATOM 768 N N . ASN A 1 96 ? 16.142 -4.609 2.599 1.00 71.25 96 ASN A N 1
ATOM 769 C CA . ASN A 1 96 ? 16.038 -3.412 3.423 1.00 71.25 96 ASN A CA 1
ATOM 770 C C . ASN A 1 96 ? 14.763 -3.491 4.279 1.00 71.25 96 ASN A C 1
ATOM 772 O O . ASN A 1 96 ? 13.678 -3.611 3.730 1.00 71.25 96 ASN A O 1
ATOM 776 N N . ASN A 1 97 ? 14.857 -3.338 5.605 1.00 70.00 97 ASN A N 1
ATOM 777 C CA . ASN A 1 97 ? 13.692 -3.200 6.502 1.00 70.00 97 ASN A CA 1
ATOM 778 C C . ASN A 1 97 ? 12.646 -4.341 6.380 1.00 70.00 97 ASN A C 1
ATOM 780 O O . ASN A 1 97 ? 11.499 -4.146 5.965 1.00 70.00 97 ASN A O 1
ATOM 784 N N . ILE A 1 98 ? 13.062 -5.549 6.778 1.00 78.88 98 ILE A N 1
ATOM 785 C CA . ILE A 1 98 ? 12.294 -6.798 6.636 1.00 78.88 98 ILE A CA 1
ATOM 786 C C . ILE A 1 98 ? 10.901 -6.707 7.285 1.00 78.88 98 ILE A C 1
ATOM 788 O O . ILE A 1 98 ? 9.923 -7.131 6.673 1.00 78.88 98 ILE A O 1
ATOM 792 N N . ALA A 1 99 ? 10.784 -6.122 8.484 1.00 80.94 99 ALA A N 1
ATOM 793 C CA . ALA A 1 99 ? 9.519 -6.074 9.224 1.00 80.94 99 ALA A CA 1
ATOM 794 C C . ALA A 1 99 ? 8.452 -5.204 8.531 1.00 80.94 99 ALA A C 1
ATOM 796 O O . ALA A 1 99 ? 7.307 -5.635 8.371 1.00 80.94 99 ALA A O 1
ATOM 797 N N . SER A 1 100 ? 8.822 -4.005 8.062 1.00 82.12 100 SER A N 1
ATOM 798 C CA . SER A 1 100 ? 7.897 -3.120 7.337 1.00 82.12 100 SER A CA 1
ATOM 799 C C . SER A 1 100 ? 7.449 -3.735 6.010 1.00 82.12 100 SER A C 1
ATOM 801 O O . SER A 1 100 ? 6.265 -3.718 5.669 1.00 82.12 100 SER A O 1
ATOM 803 N N . ILE A 1 101 ? 8.376 -4.355 5.272 1.00 88.44 101 ILE A N 1
ATOM 804 C CA . ILE A 1 101 ? 8.060 -5.035 4.009 1.00 88.44 101 ILE A CA 1
ATOM 805 C C . ILE A 1 101 ? 7.146 -6.237 4.240 1.00 88.44 101 ILE A C 1
ATOM 807 O O . ILE A 1 101 ? 6.207 -6.440 3.468 1.00 88.44 101 ILE A O 1
ATOM 811 N N . GLN A 1 102 ? 7.379 -7.009 5.301 1.00 89.38 102 GLN A N 1
ATOM 812 C CA . GLN A 1 102 ? 6.566 -8.172 5.631 1.00 89.38 102 GLN A CA 1
ATOM 813 C C . GLN A 1 102 ? 5.101 -7.782 5.871 1.00 89.38 102 GLN A C 1
ATOM 815 O O . GLN A 1 102 ? 4.216 -8.387 5.268 1.00 89.38 102 GLN A O 1
ATOM 820 N N . ARG A 1 103 ? 4.834 -6.708 6.632 1.00 89.88 103 ARG A N 1
ATOM 821 C CA . ARG A 1 103 ? 3.467 -6.179 6.825 1.00 89.88 103 ARG A CA 1
ATOM 822 C C . ARG A 1 103 ? 2.794 -5.805 5.501 1.00 89.88 103 ARG A C 1
ATOM 824 O O . ARG A 1 103 ? 1.628 -6.132 5.285 1.00 89.88 103 ARG A O 1
ATOM 831 N N . LYS A 1 104 ? 3.526 -5.156 4.586 1.00 91.94 104 LYS A N 1
ATOM 832 C CA . LYS A 1 104 ? 3.009 -4.801 3.249 1.00 91.94 104 LYS A CA 1
ATOM 833 C C . LYS A 1 104 ? 2.689 -6.048 2.429 1.00 91.94 104 LYS A C 1
ATOM 835 O O . LYS A 1 104 ? 1.642 -6.106 1.795 1.00 91.94 104 LYS A O 1
ATOM 840 N N . ILE A 1 105 ? 3.563 -7.053 2.457 1.00 93.75 105 ILE A N 1
ATOM 841 C CA . ILE A 1 105 ? 3.341 -8.332 1.773 1.00 93.75 105 ILE A CA 1
ATOM 842 C C . ILE A 1 105 ? 2.117 -9.054 2.345 1.00 93.75 105 ILE A C 1
ATOM 844 O O . ILE A 1 105 ? 1.316 -9.571 1.572 1.00 93.75 105 ILE A O 1
ATOM 848 N N . GLU A 1 106 ? 1.942 -9.079 3.665 1.00 93.69 106 GLU A N 1
ATOM 849 C CA . GLU A 1 106 ? 0.774 -9.689 4.311 1.00 93.69 106 GLU A CA 1
ATOM 850 C C . GLU A 1 106 ? -0.529 -8.997 3.906 1.00 93.69 106 GLU A C 1
ATOM 852 O O . GLU A 1 106 ? -1.486 -9.681 3.536 1.00 93.69 106 GLU A O 1
ATOM 857 N N . LEU A 1 107 ? -0.548 -7.659 3.888 1.00 94.50 107 LEU A N 1
ATOM 858 C CA . LEU A 1 107 ? -1.678 -6.884 3.375 1.00 94.50 107 LEU A CA 1
ATOM 859 C C . LEU A 1 107 ? -1.973 -7.235 1.909 1.00 94.50 107 LEU A C 1
ATOM 861 O O . LEU A 1 107 ? -3.102 -7.581 1.577 1.00 94.50 107 LEU A O 1
ATOM 865 N N . LEU A 1 108 ? -0.961 -7.198 1.037 1.00 95.50 108 LEU A N 1
ATOM 866 C CA . LEU A 1 108 ? -1.110 -7.481 -0.395 1.00 95.50 108 LEU A CA 1
ATOM 867 C C . LEU A 1 108 ? -1.587 -8.916 -0.666 1.00 95.50 108 LEU A C 1
ATOM 869 O O . LEU A 1 108 ? -2.428 -9.136 -1.538 1.00 95.50 108 LEU A O 1
ATOM 873 N N . LYS A 1 109 ? -1.077 -9.898 0.087 1.00 95.62 109 LYS A N 1
ATOM 874 C CA . LYS A 1 109 ? -1.531 -11.294 0.017 1.00 95.62 109 LYS A CA 1
ATOM 875 C C . LYS A 1 109 ? -2.984 -11.419 0.438 1.00 95.62 109 LYS A C 1
ATOM 877 O O . LYS A 1 109 ? -3.760 -12.027 -0.290 1.00 95.62 109 LYS A O 1
ATOM 882 N N . TYR A 1 110 ? -3.347 -10.823 1.570 1.00 95.44 110 TYR A N 1
ATOM 883 C CA . TYR A 1 110 ? -4.719 -10.839 2.063 1.00 95.44 110 TYR A CA 1
ATOM 884 C C . TYR A 1 110 ? -5.676 -10.221 1.042 1.00 95.44 110 TYR A C 1
ATOM 886 O O . TYR A 1 110 ? -6.654 -10.849 0.659 1.00 95.44 110 TYR A O 1
ATOM 894 N N . MET A 1 111 ? -5.339 -9.046 0.507 1.00 93.81 111 MET A N 1
ATOM 895 C CA . MET A 1 111 ? -6.140 -8.394 -0.525 1.00 93.81 111 MET A CA 1
ATOM 896 C C . MET A 1 111 ? -6.324 -9.250 -1.776 1.00 93.81 111 MET A C 1
ATOM 898 O O . MET A 1 111 ? -7.426 -9.316 -2.312 1.00 93.81 111 MET A O 1
ATOM 902 N N . LYS A 1 112 ? -5.260 -9.913 -2.243 1.00 94.81 112 LYS A N 1
ATOM 903 C CA . LYS A 1 112 ? -5.337 -10.821 -3.390 1.00 94.81 112 LYS A CA 1
ATOM 904 C C . LYS A 1 112 ? -6.270 -11.998 -3.106 1.00 94.81 112 LYS A C 1
ATOM 906 O O . LYS A 1 112 ? -7.101 -12.320 -3.952 1.00 94.81 112 LYS A O 1
ATOM 911 N N . THR A 1 113 ? -6.124 -12.638 -1.946 1.00 95.31 113 THR A N 1
ATOM 912 C CA . THR A 1 113 ? -6.936 -13.796 -1.540 1.00 95.31 113 THR A CA 1
ATOM 913 C C . THR A 1 113 ? -8.411 -13.425 -1.428 1.00 95.31 113 THR A C 1
ATOM 915 O O . THR A 1 113 ? -9.256 -14.091 -2.021 1.00 95.31 113 THR A O 1
ATOM 918 N N . GLU A 1 114 ? -8.703 -12.310 -0.761 1.00 95.31 114 GLU A N 1
ATOM 919 C CA . GLU A 1 114 ? -10.061 -11.798 -0.552 1.00 95.31 114 GLU A CA 1
ATOM 920 C C . GLU A 1 114 ? -10.623 -11.044 -1.771 1.00 95.31 114 GLU A C 1
ATOM 922 O O . GLU A 1 114 ? -11.744 -10.543 -1.733 1.00 95.31 114 GLU A O 1
ATOM 927 N N . LYS A 1 115 ? -9.855 -10.950 -2.868 1.00 93.50 115 LYS A N 1
ATOM 928 C CA . LYS A 1 115 ? -10.219 -10.243 -4.110 1.00 93.50 115 LYS A CA 1
ATOM 929 C C . LYS A 1 115 ? -10.663 -8.792 -3.866 1.00 93.50 115 LYS A C 1
ATOM 931 O O . LYS A 1 115 ? -11.606 -8.305 -4.488 1.00 93.50 115 LYS A O 1
ATOM 936 N N . ILE A 1 116 ? -9.974 -8.101 -2.961 1.00 92.06 116 ILE A N 1
ATOM 937 C CA . ILE A 1 116 ? -10.266 -6.713 -2.593 1.00 92.06 116 ILE A CA 1
ATOM 938 C C . ILE A 1 116 ? -9.669 -5.777 -3.640 1.00 92.06 116 ILE A C 1
ATOM 940 O O . ILE A 1 116 ? -8.451 -5.745 -3.832 1.00 92.06 116 ILE A O 1
ATOM 944 N N . ASP A 1 117 ? -10.525 -4.978 -4.275 1.00 85.94 117 ASP A N 1
ATOM 945 C CA . ASP A 1 117 ? -10.098 -3.903 -5.166 1.00 85.94 117 ASP A CA 1
ATOM 946 C C . ASP A 1 117 ? -9.879 -2.598 -4.379 1.00 85.94 117 ASP A C 1
ATOM 948 O O . ASP A 1 117 ? -10.757 -2.137 -3.653 1.00 85.94 117 ASP A O 1
ATOM 952 N N . MET A 1 118 ? -8.689 -2.014 -4.524 1.00 84.00 118 MET A N 1
ATOM 953 C CA . MET A 1 118 ? -8.296 -0.726 -3.934 1.00 84.00 118 MET A CA 1
ATOM 954 C C . MET A 1 118 ? -8.229 0.405 -4.964 1.00 84.00 118 MET A C 1
ATOM 956 O O . MET A 1 118 ? -7.779 1.501 -4.634 1.00 84.00 118 MET A O 1
ATOM 960 N N . ASN A 1 119 ? -8.630 0.154 -6.210 1.00 82.69 119 ASN A N 1
ATOM 961 C CA . ASN A 1 119 ? -8.686 1.190 -7.229 1.00 82.69 119 ASN A CA 1
ATOM 962 C C . ASN A 1 119 ? -9.685 2.269 -6.820 1.00 82.69 119 ASN A C 1
ATOM 964 O O . ASN A 1 119 ? -10.873 1.993 -6.646 1.00 82.69 119 ASN A O 1
ATOM 968 N N . THR A 1 120 ? -9.200 3.503 -6.721 1.00 76.12 120 THR A N 1
ATOM 969 C CA . THR A 1 120 ? -10.058 4.649 -6.437 1.00 76.12 120 THR A CA 1
ATOM 970 C C . THR A 1 120 ? -10.509 5.322 -7.731 1.00 76.12 120 THR A C 1
ATOM 972 O O . THR A 1 120 ? -9.672 5.631 -8.581 1.00 76.12 120 THR A O 1
ATOM 975 N N . LYS A 1 121 ? -11.811 5.571 -7.895 1.00 77.69 121 LYS A N 1
ATOM 976 C CA . LYS A 1 121 ? -12.396 6.203 -9.096 1.00 77.69 121 LYS A CA 1
ATOM 977 C C . LYS A 1 121 ? -12.355 7.725 -9.021 1.00 77.69 121 LYS A C 1
ATOM 979 O O . LYS A 1 121 ? -12.112 8.400 -10.015 1.00 77.69 121 LYS A O 1
ATOM 984 N N . ASN A 1 122 ? -12.601 8.252 -7.836 1.00 73.19 122 ASN A N 1
ATOM 985 C CA . ASN A 1 122 ? -12.501 9.644 -7.479 1.00 73.19 122 ASN A CA 1
ATOM 986 C C . ASN A 1 122 ? -11.170 9.798 -6.743 1.00 73.19 122 ASN A C 1
ATOM 988 O O . ASN A 1 122 ? -10.832 9.014 -5.860 1.00 73.19 122 ASN A O 1
ATOM 992 N N . ASN A 1 123 ? -10.374 10.787 -7.134 1.00 78.50 123 ASN A N 1
ATOM 993 C CA . ASN A 1 123 ? -9.041 11.010 -6.583 1.00 78.50 123 ASN A CA 1
ATOM 994 C C . ASN A 1 123 ? -9.135 11.603 -5.163 1.00 78.50 123 ASN A C 1
ATOM 996 O O . ASN A 1 123 ? -8.836 12.779 -4.957 1.00 78.50 123 ASN A O 1
ATOM 1000 N N . VAL A 1 124 ? -9.625 10.817 -4.203 1.00 85.31 124 VAL A N 1
ATOM 1001 C CA . VAL A 1 124 ? -9.881 11.221 -2.818 1.00 85.31 124 VAL A CA 1
ATOM 1002 C C . VAL A 1 124 ? -8.750 10.790 -1.892 1.00 85.31 124 VAL A C 1
ATOM 1004 O O . VAL A 1 124 ? -8.136 9.738 -2.062 1.00 85.31 124 VAL A O 1
ATOM 1007 N N . SER A 1 125 ? -8.492 11.607 -0.878 1.00 85.31 125 SER A N 1
ATOM 1008 C CA . SER A 1 125 ? -7.618 11.289 0.245 1.00 85.31 125 SER A CA 1
ATOM 1009 C C . SER A 1 125 ? -8.441 11.208 1.519 1.00 85.31 125 SER A C 1
ATOM 1011 O O . SER A 1 125 ? -9.249 12.088 1.813 1.00 85.31 125 SER A O 1
ATOM 1013 N N . TYR A 1 126 ? -8.184 10.162 2.293 1.00 88.44 126 TYR A N 1
ATOM 1014 C CA . TYR A 1 126 ? -8.792 9.933 3.591 1.00 88.44 126 TYR A CA 1
ATOM 1015 C C . TYR A 1 126 ? -7.734 10.086 4.674 1.00 88.44 126 TYR A C 1
ATOM 1017 O O . TYR A 1 126 ? -6.724 9.380 4.677 1.00 88.44 126 TYR A O 1
ATOM 1025 N N . VAL A 1 127 ? -7.949 11.041 5.569 1.00 88.81 127 VAL A N 1
ATOM 1026 C CA . VAL A 1 127 ? -6.978 11.454 6.576 1.00 88.81 127 VAL A CA 1
ATOM 1027 C C . VAL A 1 127 ? -7.540 11.164 7.956 1.00 88.81 127 VAL A C 1
ATOM 1029 O O . VAL A 1 127 ? -8.596 11.667 8.338 1.00 88.81 127 VAL A O 1
ATOM 1032 N N . ILE A 1 128 ? -6.792 10.379 8.724 1.00 89.69 128 ILE A N 1
ATOM 1033 C CA . ILE A 1 128 ? -7.047 10.155 10.144 1.00 89.69 128 ILE A CA 1
ATOM 1034 C C . ILE A 1 128 ? -6.067 11.031 10.916 1.00 89.69 128 ILE A C 1
ATOM 1036 O O . ILE A 1 128 ? -4.855 10.932 10.707 1.00 89.69 128 ILE A O 1
ATOM 1040 N N . ASN A 1 129 ? -6.573 11.886 11.805 1.00 86.50 129 ASN A N 1
ATOM 1041 C CA . ASN A 1 129 ? -5.699 12.594 12.734 1.00 86.50 129 ASN A CA 1
ATOM 1042 C C . ASN A 1 129 ? -5.093 11.571 13.711 1.00 86.50 129 ASN A C 1
ATOM 1044 O O . ASN A 1 129 ? -5.823 10.886 14.431 1.00 86.50 129 ASN A O 1
ATOM 1048 N N . SER A 1 130 ? -3.762 11.476 13.727 1.00 83.56 130 SER A N 1
ATOM 1049 C CA . SER A 1 130 ? -3.019 10.531 14.565 1.00 83.56 130 SER A CA 1
ATOM 1050 C C . SER A 1 130 ? -3.259 10.742 16.059 1.00 83.56 130 SER A C 1
ATOM 1052 O O . SER A 1 130 ? -3.113 9.798 16.831 1.00 83.56 130 SER A O 1
ATOM 1054 N N . GLU A 1 131 ? -3.693 11.931 16.485 1.00 89.44 131 GLU A N 1
ATOM 1055 C CA . GLU A 1 131 ? -4.051 12.190 17.881 1.00 89.44 131 GLU A CA 1
ATOM 1056 C C . GLU A 1 131 ? -5.182 11.296 18.384 1.00 89.44 131 GLU A C 1
ATOM 1058 O O . GLU A 1 131 ? -5.114 10.824 19.517 1.00 89.44 131 GLU A O 1
ATOM 1063 N N . PHE A 1 132 ? -6.166 10.974 17.538 1.00 92.50 132 PHE A N 1
ATOM 1064 C CA . PHE A 1 132 ? -7.255 10.070 17.919 1.00 92.50 132 PHE A CA 1
ATOM 1065 C C . PHE A 1 132 ? -6.788 8.625 18.116 1.00 92.50 132 PHE A C 1
ATOM 1067 O O . PHE A 1 132 ? -7.477 7.850 18.776 1.00 92.50 132 PHE A O 1
ATOM 1074 N N . LEU A 1 133 ? -5.620 8.269 17.574 1.00 93.44 133 LEU A N 1
ATOM 1075 C CA . LEU A 1 133 ? -5.036 6.937 17.703 1.00 93.44 133 LEU A CA 1
ATOM 1076 C C . LEU A 1 133 ? -4.070 6.817 18.889 1.00 93.44 133 LEU A C 1
ATOM 1078 O O . LEU A 1 133 ? -3.785 5.702 19.308 1.00 93.44 133 LEU A O 1
ATOM 1082 N N . LYS A 1 134 ? -3.615 7.930 19.488 1.00 92.81 134 LYS A N 1
ATOM 1083 C CA . LYS A 1 134 ? -2.672 7.915 20.628 1.00 92.81 134 LYS A CA 1
ATOM 1084 C C . LYS A 1 134 ? -3.204 7.166 21.853 1.00 92.81 134 LYS A C 1
ATOM 1086 O O . LYS A 1 134 ? -2.413 6.660 22.643 1.00 92.81 134 LYS A O 1
ATOM 1091 N N . LYS A 1 135 ? -4.529 7.069 22.014 1.00 93.00 135 LYS A N 1
ATOM 1092 C CA . LYS A 1 135 ? -5.151 6.277 23.091 1.00 93.00 135 LYS A CA 1
ATOM 1093 C C . LYS A 1 135 ? -4.854 4.776 22.990 1.00 93.00 135 LYS A C 1
ATOM 1095 O O . LYS A 1 135 ? -4.978 4.063 23.975 1.00 93.00 135 LYS A O 1
ATOM 1100 N N . PHE A 1 136 ? -4.436 4.316 21.814 1.00 93.94 136 PHE A N 1
ATOM 1101 C CA . PHE A 1 136 ? -4.025 2.944 21.547 1.00 93.94 136 PHE A CA 1
ATOM 1102 C C . PHE A 1 136 ? -2.507 2.755 21.686 1.00 93.94 136 PHE A C 1
ATOM 1104 O O . PHE A 1 136 ? -1.939 1.840 21.095 1.00 93.94 136 PHE A O 1
ATOM 1111 N N . ASN A 1 137 ? -1.823 3.627 22.424 1.00 94.25 137 ASN A N 1
ATOM 1112 C CA . ASN A 1 137 ? -0.423 3.412 22.760 1.00 94.25 137 ASN A CA 1
ATOM 1113 C C . ASN A 1 137 ? -0.313 2.441 23.945 1.00 94.25 137 ASN A C 1
ATOM 1115 O O . ASN A 1 137 ? -1.076 2.530 24.904 1.00 94.25 137 ASN A O 1
ATOM 1119 N N . GLY A 1 138 ? 0.656 1.528 23.898 1.00 92.69 138 GLY A N 1
ATOM 1120 C CA . GLY A 1 138 ? 0.890 0.548 24.961 1.00 92.69 138 GLY A CA 1
ATOM 1121 C C . GLY A 1 138 ? -0.114 -0.608 24.975 1.00 92.69 138 GLY A C 1
ATOM 1122 O O . GLY A 1 138 ? -0.334 -1.220 26.019 1.00 92.69 138 GLY A O 1
ATOM 1123 N N . LEU A 1 139 ? -0.723 -0.923 23.829 1.00 90.56 139 LEU A N 1
ATOM 1124 C CA . LEU A 1 139 ? -1.595 -2.085 23.677 1.00 90.56 139 LEU A CA 1
ATOM 1125 C C . LEU A 1 139 ? -0.874 -3.397 23.997 1.00 90.56 139 LEU A C 1
ATOM 1127 O O . LEU A 1 139 ? 0.283 -3.604 23.611 1.00 90.56 139 LEU A O 1
ATOM 1131 N N . LYS A 1 140 ? -1.626 -4.323 24.602 1.00 86.62 140 LYS A N 1
ATOM 1132 C CA . LYS A 1 140 ? -1.261 -5.743 24.625 1.00 86.62 140 LYS A CA 1
ATOM 1133 C C . LYS A 1 140 ? -1.109 -6.265 23.196 1.00 86.62 140 LYS A C 1
ATOM 1135 O O . LYS A 1 140 ? -1.694 -5.718 22.261 1.00 86.62 140 LYS A O 1
ATOM 1140 N N . GLU A 1 141 ? -0.310 -7.313 23.050 1.00 85.62 141 GLU A N 1
ATOM 1141 C CA . GLU A 1 141 ? -0.021 -7.915 21.753 1.00 85.62 141 GLU A CA 1
ATOM 1142 C C . GLU A 1 141 ? -1.307 -8.309 21.017 1.00 85.62 141 GLU A C 1
ATOM 1144 O O . GLU A 1 141 ? -2.177 -8.987 21.570 1.00 85.62 141 GLU A O 1
ATOM 1149 N N . LEU A 1 142 ? -1.439 -7.831 19.778 1.00 87.25 142 LEU A N 1
ATOM 1150 C CA . LEU A 1 142 ? -2.537 -8.182 18.887 1.00 87.25 142 LEU A CA 1
ATOM 1151 C C . LEU A 1 142 ? -2.079 -9.310 17.967 1.00 87.25 142 LEU A C 1
ATOM 1153 O O . LEU A 1 142 ? -0.980 -9.262 17.426 1.00 87.25 142 LEU A O 1
ATOM 1157 N N . GLN A 1 143 ? -2.943 -10.300 17.742 1.00 85.06 143 GLN A N 1
ATOM 1158 C CA . GLN A 1 143 ? -2.611 -11.441 16.877 1.00 85.06 143 GLN A CA 1
ATOM 1159 C C . GLN A 1 143 ? -2.460 -11.046 15.399 1.00 85.06 143 GLN A C 1
ATOM 1161 O O . GLN A 1 143 ? -1.754 -11.705 14.642 1.00 85.06 143 GLN A O 1
ATOM 1166 N N . ASN A 1 144 ? -3.142 -9.976 14.980 1.00 85.00 144 ASN A N 1
ATOM 1167 C CA . ASN A 1 144 ? -3.137 -9.486 13.607 1.00 85.00 144 ASN A CA 1
ATOM 1168 C C . ASN A 1 144 ? -2.290 -8.215 13.489 1.00 85.00 144 ASN A C 1
ATOM 1170 O O . ASN A 1 144 ? -2.535 -7.233 14.186 1.00 85.00 144 ASN A O 1
ATOM 1174 N N . ASN A 1 145 ? -1.381 -8.194 12.511 1.00 90.12 145 ASN A N 1
ATOM 1175 C CA . ASN A 1 145 ? -0.527 -7.037 12.211 1.00 90.12 145 ASN A CA 1
ATOM 1176 C C . ASN A 1 145 ? -1.275 -5.869 11.548 1.00 90.12 145 ASN A C 1
ATOM 1178 O O . ASN A 1 145 ? -0.726 -4.776 11.413 1.00 90.12 145 ASN A O 1
ATOM 1182 N N . PHE A 1 146 ? -2.507 -6.093 11.090 1.00 94.69 146 PHE A N 1
ATOM 1183 C CA . PHE A 1 146 ? -3.351 -5.057 10.510 1.00 94.69 146 PHE A CA 1
ATOM 1184 C C . PHE A 1 146 ? -4.838 -5.413 10.589 1.00 94.69 146 PHE A C 1
ATOM 1186 O O . PHE A 1 146 ? -5.218 -6.588 10.541 1.00 94.69 146 PHE A O 1
ATOM 1193 N N . ALA A 1 147 ? -5.657 -4.368 10.626 1.00 95.62 147 ALA A N 1
ATOM 1194 C CA . ALA A 1 147 ? -7.086 -4.379 10.356 1.00 95.62 147 ALA A CA 1
ATOM 1195 C C . ALA A 1 147 ? -7.360 -3.651 9.032 1.00 95.62 147 ALA A C 1
ATOM 1197 O O . ALA A 1 147 ? -6.536 -2.864 8.559 1.00 95.62 147 ALA A O 1
ATOM 1198 N N . LEU A 1 148 ? -8.507 -3.924 8.417 1.00 95.88 148 LEU A N 1
ATOM 1199 C CA . LEU A 1 148 ? -8.883 -3.399 7.111 1.00 95.88 148 LEU A CA 1
ATOM 1200 C C . LEU A 1 148 ? -10.343 -2.963 7.126 1.00 95.88 148 LEU A C 1
ATOM 1202 O O . LEU A 1 148 ? -11.218 -3.749 7.486 1.00 95.88 148 LEU A O 1
ATOM 1206 N N . TYR A 1 149 ? -10.600 -1.736 6.688 1.00 95.50 149 TYR A N 1
ATOM 1207 C CA . TYR A 1 149 ? -11.926 -1.130 6.719 1.00 95.50 149 TYR A CA 1
ATOM 1208 C C . TYR A 1 149 ? -12.338 -0.639 5.333 1.00 95.50 149 TYR A C 1
ATOM 1210 O O . TYR A 1 149 ? -11.542 -0.035 4.621 1.00 95.50 149 TYR A O 1
ATOM 1218 N N . GLU A 1 150 ? -13.592 -0.875 4.967 1.00 95.19 150 GLU A N 1
ATOM 1219 C CA . GLU A 1 150 ? -14.251 -0.279 3.807 1.00 95.19 150 GLU A CA 1
ATOM 1220 C C . GLU A 1 150 ? -14.996 0.977 4.263 1.00 95.19 150 GLU A C 1
ATOM 1222 O O . GLU A 1 150 ? -15.886 0.903 5.112 1.00 95.19 150 GLU A O 1
ATOM 1227 N N . VAL A 1 151 ? -14.654 2.127 3.689 1.00 95.06 151 VAL A N 1
ATOM 1228 C CA . VAL A 1 151 ? -15.305 3.408 3.966 1.00 95.06 151 VAL A CA 1
ATOM 1229 C C . VAL A 1 151 ? -16.080 3.842 2.732 1.00 95.06 151 VAL A C 1
ATOM 1231 O O . VAL A 1 151 ? -15.515 3.972 1.650 1.00 95.06 151 VAL A O 1
ATOM 1234 N N . THR A 1 152 ? -17.375 4.084 2.899 1.00 94.88 152 THR A N 1
ATOM 1235 C CA . THR A 1 152 ? -18.244 4.631 1.856 1.00 94.88 152 THR A CA 1
ATOM 1236 C C . THR A 1 152 ? -18.307 6.148 1.985 1.00 94.88 152 THR A C 1
ATOM 1238 O O . THR A 1 152 ? -18.719 6.663 3.025 1.00 94.88 152 THR A O 1
ATOM 1241 N N . ILE A 1 153 ? -17.924 6.850 0.924 1.00 94.19 153 ILE A N 1
ATOM 1242 C CA . ILE A 1 153 ? -17.833 8.309 0.844 1.00 94.19 153 ILE A CA 1
ATOM 1243 C C . ILE A 1 153 ? -18.919 8.826 -0.094 1.00 94.19 153 ILE A C 1
ATOM 1245 O O . ILE A 1 153 ? -19.018 8.382 -1.240 1.00 94.19 153 ILE A O 1
ATOM 1249 N N . ASN A 1 154 ? -19.717 9.771 0.390 1.00 94.44 154 ASN A N 1
ATOM 1250 C CA . ASN A 1 154 ? -20.757 10.452 -0.374 1.00 94.44 154 ASN A CA 1
ATOM 1251 C C . ASN A 1 154 ? -20.175 11.488 -1.346 1.00 94.44 154 ASN A C 1
ATOM 1253 O O . ASN A 1 154 ? -19.008 11.873 -1.275 1.00 94.44 154 ASN A O 1
ATOM 1257 N N . LYS A 1 155 ? -21.023 11.992 -2.250 1.00 93.44 155 LYS A N 1
ATOM 1258 C CA . LYS A 1 155 ? -20.626 13.020 -3.225 1.00 93.44 155 LYS A CA 1
ATOM 1259 C C . LYS A 1 155 ? -20.129 14.313 -2.581 1.00 93.44 155 LYS A C 1
ATOM 1261 O O . LYS A 1 155 ? -19.298 14.977 -3.176 1.00 93.44 155 LYS A O 1
ATOM 1266 N N . ASP A 1 156 ? -20.606 14.649 -1.389 1.00 93.12 156 ASP A N 1
ATOM 1267 C CA . ASP A 1 156 ? -20.210 15.826 -0.604 1.00 93.12 156 ASP A CA 1
ATOM 1268 C C . ASP A 1 156 ? -18.976 15.580 0.285 1.00 93.12 156 ASP A C 1
ATOM 1270 O O . ASP A 1 156 ? -18.710 16.353 1.201 1.00 93.12 156 ASP A O 1
ATOM 1274 N N . LEU A 1 157 ? -18.239 14.487 0.040 1.00 92.44 157 LEU A N 1
ATOM 1275 C CA . LEU A 1 157 ? -17.081 14.038 0.820 1.00 92.44 157 LEU A CA 1
ATOM 1276 C C . LEU A 1 157 ? -17.407 13.606 2.263 1.00 92.44 157 LEU A C 1
ATOM 1278 O O . LEU A 1 157 ? -16.495 13.265 3.015 1.00 92.44 157 LEU A O 1
ATOM 1282 N N . SER A 1 158 ? -18.679 13.548 2.666 1.00 93.62 158 SER A N 1
ATOM 1283 C CA . SER A 1 158 ? -19.046 12.997 3.972 1.00 93.62 158 SER A CA 1
ATOM 1284 C C . SER A 1 158 ? -18.867 11.475 4.012 1.00 93.62 158 SER A C 1
ATOM 1286 O O . SER A 1 158 ? -19.066 10.765 3.019 1.00 93.62 158 SER A O 1
ATOM 1288 N N . VAL A 1 159 ? -18.489 10.952 5.180 1.00 95.38 159 VAL A N 1
ATOM 1289 C CA . VAL A 1 159 ? -18.429 9.505 5.415 1.00 95.38 159 VAL A CA 1
ATOM 1290 C C . VAL A 1 159 ? -19.839 8.996 5.703 1.00 95.38 159 VAL A C 1
ATOM 1292 O O . VAL A 1 159 ? -20.447 9.354 6.707 1.00 95.38 159 VAL A O 1
ATOM 1295 N N . ASN A 1 160 ? -20.349 8.130 4.831 1.00 94.38 160 ASN A N 1
ATOM 1296 C CA . ASN A 1 160 ? -21.667 7.517 4.977 1.00 94.38 160 ASN A CA 1
ATOM 1297 C C . ASN A 1 160 ? -21.614 6.328 5.948 1.00 94.38 160 ASN A C 1
ATOM 1299 O O . ASN A 1 160 ? -22.303 6.274 6.970 1.00 94.38 160 ASN A O 1
ATOM 1303 N N . PHE A 1 161 ? -20.744 5.368 5.638 1.00 94.56 161 PHE A N 1
ATOM 1304 C CA . PHE A 1 161 ? -20.676 4.093 6.337 1.00 94.56 161 PHE A CA 1
ATOM 1305 C C . PHE A 1 161 ? -19.244 3.573 6.406 1.00 94.56 161 PHE A C 1
ATOM 1307 O O . PHE A 1 161 ? -18.463 3.770 5.476 1.00 94.56 161 PHE A O 1
ATOM 1314 N N . VAL A 1 162 ? -18.925 2.881 7.499 1.00 96.94 162 VAL A N 1
ATOM 1315 C CA . VAL A 1 162 ? -17.650 2.191 7.702 1.00 96.94 162 VAL A CA 1
ATOM 1316 C C . VAL A 1 162 ? -17.951 0.747 8.070 1.00 96.94 162 VAL A C 1
ATOM 1318 O O . VAL A 1 162 ? -18.753 0.496 8.968 1.00 96.94 162 VAL A O 1
ATOM 1321 N N . ARG A 1 163 ? -17.299 -0.193 7.386 1.00 96.06 163 ARG A N 1
ATOM 1322 C CA . ARG A 1 163 ? -17.403 -1.630 7.649 1.00 96.06 163 ARG A CA 1
ATOM 1323 C C . ARG A 1 163 ? -16.024 -2.226 7.847 1.00 96.06 163 ARG A C 1
ATOM 1325 O O . ARG A 1 163 ? -15.127 -1.956 7.051 1.00 96.06 163 ARG A O 1
ATOM 1332 N N . ALA A 1 164 ? -15.867 -3.082 8.846 1.00 96.44 164 ALA A N 1
ATOM 1333 C CA . ALA A 1 164 ? -14.671 -3.898 8.949 1.00 96.44 164 ALA A CA 1
ATOM 1334 C C . ALA A 1 164 ? -14.694 -5.025 7.902 1.00 96.44 164 ALA A C 1
ATOM 1336 O O . ALA A 1 164 ? -15.696 -5.715 7.721 1.00 96.44 164 ALA A O 1
ATOM 1337 N N . ILE A 1 165 ? -13.581 -5.190 7.196 1.00 96.06 165 ILE A N 1
ATOM 1338 C CA . ILE A 1 165 ? -13.292 -6.353 6.345 1.00 96.06 165 ILE A CA 1
ATOM 1339 C C . ILE A 1 165 ? -12.438 -7.346 7.134 1.00 96.06 165 ILE A C 1
ATOM 1341 O O . ILE A 1 165 ? -12.664 -8.550 7.084 1.00 96.06 165 ILE A O 1
ATOM 1345 N N . LYS A 1 166 ? -11.461 -6.815 7.875 1.00 95.75 166 LYS A N 1
ATOM 1346 C CA . LYS A 1 166 ? -10.595 -7.559 8.781 1.00 95.75 166 LYS A CA 1
ATOM 1347 C C . LYS A 1 166 ? -10.424 -6.766 10.062 1.00 95.75 166 LYS A C 1
ATOM 1349 O O . LYS A 1 166 ? -10.136 -5.574 10.008 1.00 95.75 166 LYS A O 1
ATOM 1354 N N . GLU A 1 167 ? -10.533 -7.441 11.191 1.00 95.88 167 GLU A N 1
ATOM 1355 C CA . GLU A 1 167 ? -10.473 -6.820 12.507 1.00 95.88 167 GLU A CA 1
ATOM 1356 C C . GLU A 1 167 ? -9.215 -7.216 13.284 1.00 95.88 167 GLU A C 1
ATOM 1358 O O . GLU A 1 167 ? -8.549 -8.221 12.998 1.00 95.88 167 GLU A O 1
ATOM 1363 N N . PHE A 1 168 ? -8.885 -6.412 14.294 1.00 95.69 168 PHE A N 1
ATOM 1364 C CA . PHE A 1 168 ? -7.945 -6.834 15.322 1.00 95.69 168 PHE A CA 1
ATOM 1365 C C . PHE A 1 168 ? -8.615 -7.832 16.269 1.00 95.69 168 PHE A C 1
ATOM 1367 O O . PHE A 1 168 ? -9.837 -7.929 16.338 1.00 95.69 168 PHE A O 1
ATOM 1374 N N . SER A 1 169 ? -7.813 -8.555 17.051 1.00 92.94 169 SER A N 1
ATOM 1375 C CA . SER A 1 169 ? -8.310 -9.540 18.020 1.00 92.94 169 SER A CA 1
ATOM 1376 C C . SER A 1 169 ? -9.029 -8.930 19.235 1.00 92.94 169 SER A C 1
ATOM 1378 O O . SER A 1 169 ? -9.507 -9.675 20.082 1.00 92.94 169 SER A O 1
ATOM 1380 N N . SER A 1 170 ? -9.080 -7.599 19.358 1.00 93.19 170 SER A N 1
ATOM 1381 C CA . SER A 1 170 ? -9.700 -6.896 20.485 1.00 93.19 170 SER A CA 1
ATOM 1382 C C . SER A 1 170 ? -10.958 -6.151 20.046 1.00 93.19 170 SER A C 1
ATOM 1384 O O . SER A 1 170 ? -10.871 -5.151 19.331 1.00 93.19 170 SER A O 1
ATOM 1386 N N . GLU A 1 171 ? -12.116 -6.604 20.525 1.00 93.00 171 GLU A N 1
ATOM 1387 C CA . GLU A 1 171 ? -13.424 -6.023 20.205 1.00 93.00 171 GLU A CA 1
ATOM 1388 C C . GLU A 1 171 ? -13.526 -4.541 20.594 1.00 93.00 171 GLU A C 1
ATOM 1390 O O . GLU A 1 171 ? -13.994 -3.727 19.799 1.00 93.00 171 GLU A O 1
ATOM 1395 N N . SER A 1 172 ? -13.006 -4.157 21.766 1.00 92.75 172 SER A N 1
ATOM 1396 C CA . SER A 1 172 ? -13.025 -2.757 22.213 1.00 92.75 172 SER A CA 1
ATOM 1397 C C . SER A 1 172 ? -12.256 -1.836 21.264 1.00 92.75 172 SER A C 1
ATOM 1399 O O . SER A 1 172 ? -12.737 -0.759 20.916 1.00 92.75 172 SER A O 1
ATOM 1401 N N . ILE A 1 173 ? -11.099 -2.287 20.767 1.00 94.69 173 ILE A N 1
ATOM 1402 C CA . ILE A 1 173 ? -10.303 -1.533 19.789 1.00 94.69 173 ILE A CA 1
ATOM 1403 C C . ILE A 1 173 ? -11.073 -1.397 18.473 1.00 94.69 173 ILE A C 1
ATOM 1405 O O . ILE A 1 173 ? -11.065 -0.322 17.874 1.00 94.69 173 ILE A O 1
ATOM 1409 N N . ASN A 1 174 ? -11.745 -2.460 18.025 1.00 95.56 174 ASN A N 1
ATOM 1410 C CA . ASN A 1 174 ? -12.497 -2.451 16.770 1.00 95.56 174 ASN A CA 1
ATOM 1411 C C . ASN A 1 174 ? -13.677 -1.468 16.823 1.00 95.56 174 ASN A C 1
ATOM 1413 O O . ASN A 1 174 ? -13.831 -0.660 15.907 1.00 95.56 174 ASN A O 1
ATOM 1417 N N . ILE A 1 175 ? -14.459 -1.470 17.910 1.00 95.19 175 ILE A N 1
ATOM 1418 C CA . ILE A 1 175 ? -15.575 -0.528 18.113 1.00 95.19 175 ILE A CA 1
ATOM 1419 C C . ILE A 1 175 ? -15.068 0.917 18.074 1.00 95.19 175 ILE A C 1
ATOM 1421 O O . ILE A 1 175 ? -15.595 1.755 17.337 1.00 95.19 175 ILE A O 1
ATOM 1425 N N . GLU A 1 176 ? -14.001 1.205 18.818 1.00 95.25 176 GLU A N 1
ATOM 1426 C CA . GLU A 1 176 ? -13.426 2.546 18.876 1.00 95.25 176 GLU A CA 1
ATOM 1427 C C . GLU A 1 176 ? -12.822 2.992 17.534 1.00 95.25 176 GLU A C 1
ATOM 1429 O O . GLU A 1 176 ? -12.905 4.170 17.176 1.00 95.25 176 GLU A O 1
ATOM 1434 N N . LEU A 1 177 ? -12.220 2.076 16.770 1.00 95.81 177 LEU A N 1
ATOM 1435 C CA . LEU A 1 177 ? -11.704 2.363 15.432 1.00 95.81 177 LEU A CA 1
ATOM 1436 C C . LEU A 1 177 ? -12.824 2.680 14.444 1.00 95.81 177 LEU A C 1
ATOM 1438 O O . LEU A 1 177 ? -12.688 3.634 13.680 1.00 95.81 177 LEU A O 1
ATOM 1442 N N . LEU A 1 178 ? -13.933 1.936 14.470 1.00 96.00 178 LEU A N 1
ATOM 1443 C CA . LEU A 1 178 ? -15.095 2.227 13.627 1.00 96.00 178 LEU A CA 1
ATOM 1444 C C . LEU A 1 178 ? -15.638 3.633 13.897 1.00 96.00 178 LEU A C 1
ATOM 1446 O O . LEU A 1 178 ? -15.940 4.365 12.952 1.00 96.00 178 LEU A O 1
ATOM 1450 N N . GLU A 1 179 ? -15.703 4.040 15.166 1.00 94.81 179 GLU A N 1
ATOM 1451 C CA . GLU A 1 179 ? -16.124 5.388 15.544 1.00 94.81 179 GLU A CA 1
ATOM 1452 C C . GLU A 1 179 ? -15.151 6.458 15.027 1.00 94.81 179 GLU A C 1
ATOM 1454 O O . GLU A 1 179 ? -15.577 7.436 14.407 1.00 94.81 179 GLU A O 1
ATOM 1459 N N . ILE A 1 180 ? -13.840 6.266 15.216 1.00 95.00 180 ILE A N 1
ATOM 1460 C CA . ILE A 1 180 ? -12.813 7.202 14.729 1.00 95.00 180 ILE A CA 1
ATOM 1461 C C . ILE A 1 180 ? -12.889 7.347 13.214 1.00 95.00 180 ILE A C 1
ATOM 1463 O O . ILE A 1 180 ? -12.873 8.464 12.694 1.00 95.00 180 ILE A O 1
ATOM 1467 N N . LEU A 1 181 ? -12.981 6.227 12.500 1.00 94.62 181 LEU A N 1
ATOM 1468 C CA . LEU A 1 181 ? -13.056 6.224 11.050 1.00 94.62 181 LEU A CA 1
ATOM 1469 C C . LEU A 1 181 ? -14.333 6.928 10.575 1.00 94.62 181 LEU A C 1
ATOM 1471 O O . LEU A 1 181 ? -14.285 7.768 9.682 1.00 94.62 181 LEU A O 1
ATOM 1475 N N . LYS A 1 182 ? -15.475 6.668 11.206 1.00 94.50 182 LYS A N 1
ATOM 1476 C CA . LYS A 1 182 ? -16.736 7.274 10.777 1.00 94.50 182 LYS A CA 1
ATOM 1477 C C . LYS A 1 182 ? -16.838 8.764 11.112 1.00 94.50 182 LYS A C 1
ATOM 1479 O O . LYS A 1 182 ? -17.316 9.532 10.286 1.00 94.50 182 LYS A O 1
ATOM 1484 N N . LEU A 1 183 ? -16.433 9.169 12.317 1.00 91.75 183 LEU A N 1
ATOM 1485 C CA . LEU A 1 183 ? -16.789 10.479 12.882 1.00 91.75 183 LEU A CA 1
ATOM 1486 C C . LEU A 1 183 ? -15.621 11.459 13.009 1.00 91.75 183 LEU A C 1
ATOM 1488 O O . LEU A 1 183 ? -15.849 12.655 13.184 1.00 91.75 183 LEU A O 1
ATOM 1492 N N . LYS A 1 184 ? -14.376 10.975 13.003 1.00 89.81 184 LYS A N 1
ATOM 1493 C CA . LYS A 1 184 ? -13.186 11.785 13.325 1.00 89.81 184 LYS A CA 1
ATOM 1494 C C . LYS A 1 184 ? -12.197 11.901 12.165 1.00 89.81 184 LYS A C 1
ATOM 1496 O O . LYS A 1 184 ? -11.200 12.618 12.276 1.00 89.81 184 LYS A O 1
ATOM 1501 N N . SER A 1 185 ? -12.457 11.206 11.064 1.00 87.44 185 SER A N 1
ATOM 1502 C CA . SER A 1 185 ? -11.672 11.292 9.839 1.00 87.44 185 SER A CA 1
ATOM 1503 C C . SER A 1 185 ? -12.067 12.505 8.996 1.00 87.44 185 SER A C 1
ATOM 1505 O O . SER A 1 185 ? -13.125 13.107 9.181 1.00 87.44 185 SER A O 1
ATOM 1507 N N . LYS A 1 186 ? -11.190 12.888 8.068 1.00 90.31 186 LYS A N 1
ATOM 1508 C CA . LYS A 1 186 ? -11.469 13.917 7.066 1.00 90.31 186 LYS A CA 1
ATOM 1509 C C . LYS A 1 186 ? -11.230 13.363 5.674 1.00 90.31 186 LYS A C 1
ATOM 1511 O O . LYS A 1 186 ? -10.242 12.667 5.441 1.00 90.31 186 LYS A O 1
ATOM 1516 N N . VAL A 1 187 ? -12.115 13.716 4.752 1.00 89.94 187 VAL A N 1
ATOM 1517 C CA . VAL A 1 187 ? -12.033 13.318 3.348 1.00 89.94 187 VAL A CA 1
ATOM 1518 C C . VAL A 1 187 ? -11.866 14.562 2.493 1.00 89.94 187 VAL A C 1
ATOM 1520 O O . VAL A 1 187 ? -12.546 15.563 2.702 1.00 89.94 187 VAL A O 1
ATOM 1523 N N . TYR A 1 188 ? -10.956 14.495 1.528 1.00 88.00 188 TYR A N 1
ATOM 1524 C CA . TYR A 1 188 ? -10.669 15.593 0.613 1.00 88.00 188 TYR A CA 1
ATOM 1525 C C . TYR A 1 188 ? -10.529 15.069 -0.808 1.00 88.00 188 TYR A C 1
ATOM 1527 O O . TYR A 1 188 ? -9.897 14.033 -1.020 1.00 88.00 188 TYR A O 1
ATOM 1535 N N . ALA A 1 189 ? -11.036 15.804 -1.794 1.00 85.31 189 ALA A N 1
ATOM 1536 C CA . ALA A 1 189 ? -10.676 15.561 -3.184 1.00 85.31 189 ALA A CA 1
ATOM 1537 C C . ALA A 1 189 ? -9.294 16.179 -3.475 1.00 85.31 189 ALA A C 1
ATOM 1539 O O . ALA A 1 189 ? -9.025 17.332 -3.124 1.00 85.31 189 ALA A O 1
ATOM 1540 N N . LYS A 1 190 ? -8.384 15.438 -4.120 1.00 77.75 190 LYS A N 1
ATOM 1541 C CA . LYS A 1 190 ? -7.009 15.910 -4.386 1.00 77.75 190 LYS A CA 1
ATOM 1542 C C . LYS A 1 190 ? -6.944 17.077 -5.372 1.00 77.75 190 LYS A C 1
ATOM 1544 O O . LYS A 1 190 ? -5.997 17.857 -5.330 1.00 77.75 190 LYS A O 1
ATOM 1549 N N . ASN A 1 191 ? -7.949 17.218 -6.231 1.00 80.75 191 ASN A N 1
ATOM 1550 C CA . ASN A 1 191 ? -8.136 18.369 -7.119 1.00 80.75 191 ASN A CA 1
ATOM 1551 C C . ASN A 1 191 ? -8.717 19.603 -6.398 1.00 80.75 191 ASN A C 1
ATOM 1553 O O . ASN A 1 191 ? -8.957 20.613 -7.049 1.00 80.75 191 ASN A O 1
ATOM 1557 N N . ARG A 1 192 ? -8.899 19.545 -5.068 1.00 77.62 192 ARG A N 1
ATOM 1558 C CA . ARG A 1 192 ? -9.496 20.600 -4.228 1.00 77.62 192 ARG A CA 1
ATOM 1559 C C . ARG A 1 192 ? -10.961 20.903 -4.546 1.00 77.62 192 ARG A C 1
ATOM 1561 O O . ARG A 1 192 ? -11.470 21.940 -4.128 1.00 77.62 192 ARG A O 1
ATOM 1568 N N . GLU A 1 193 ? -11.647 20.007 -5.249 1.00 80.50 193 GLU A N 1
ATOM 1569 C CA . GLU A 1 193 ? -13.094 20.099 -5.394 1.00 80.50 193 GLU A CA 1
ATOM 1570 C C . GLU A 1 193 ? -13.787 19.787 -4.064 1.00 80.50 193 GLU A C 1
ATOM 1572 O O . GLU A 1 193 ? -13.310 18.990 -3.253 1.00 80.50 193 GLU A O 1
ATOM 1577 N N . MET A 1 194 ? -14.938 20.421 -3.842 1.00 79.75 194 MET A N 1
ATOM 1578 C CA . MET A 1 194 ? -15.764 20.174 -2.654 1.00 79.75 194 MET A CA 1
ATOM 1579 C C . MET A 1 194 ? -16.673 18.951 -2.811 1.00 79.75 194 MET A C 1
ATOM 1581 O O . MET A 1 194 ? -17.385 18.592 -1.879 1.00 79.75 194 MET A O 1
ATOM 1585 N N . THR A 1 195 ? -16.673 18.323 -3.988 1.00 85.31 195 THR A N 1
ATOM 1586 C CA . THR A 1 195 ? -17.531 17.180 -4.300 1.00 85.31 195 THR A CA 1
ATOM 1587 C C . THR A 1 195 ? -16.812 16.172 -5.187 1.00 85.31 195 THR A C 1
ATOM 1589 O O . THR A 1 195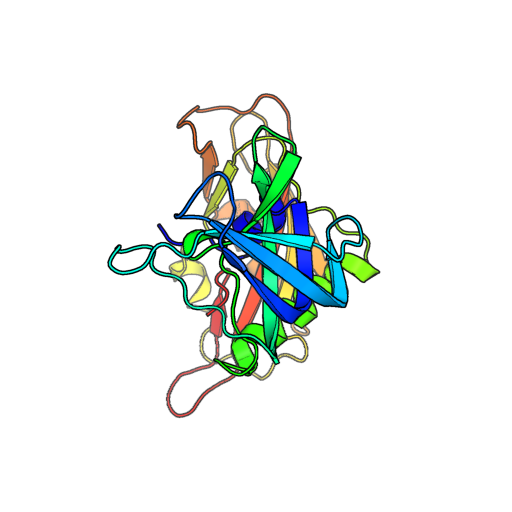 ? -15.807 16.501 -5.810 1.00 85.31 195 THR A O 1
ATOM 1592 N N . ILE A 1 196 ? -17.352 14.957 -5.266 1.00 86.12 196 ILE A N 1
ATOM 1593 C CA . ILE A 1 196 ? -16.938 13.908 -6.203 1.00 86.12 196 ILE A CA 1
ATOM 1594 C C . ILE A 1 196 ? -18.101 13.497 -7.108 1.00 86.12 196 ILE A C 1
ATOM 1596 O O . ILE A 1 196 ? -19.272 13.640 -6.752 1.00 86.12 196 ILE A O 1
ATOM 1600 N N . LEU A 1 197 ? -17.780 12.953 -8.285 1.00 84.25 197 LEU A N 1
ATOM 1601 C CA . LEU A 1 197 ? -18.759 12.642 -9.335 1.00 84.25 197 LEU A CA 1
ATOM 1602 C C . LEU A 1 197 ? -19.804 11.615 -8.877 1.00 84.25 197 LEU A C 1
ATOM 1604 O O . LEU A 1 197 ? -20.989 11.694 -9.215 1.00 84.25 197 LEU A O 1
ATOM 1608 N N . GLN A 1 198 ? -19.360 10.646 -8.084 1.00 88.94 198 GLN A N 1
ATOM 1609 C CA . GLN A 1 198 ? -20.185 9.563 -7.572 1.00 88.94 198 GLN A CA 1
ATOM 1610 C C . GLN A 1 198 ? -19.701 9.106 -6.206 1.00 88.94 198 GLN A C 1
ATOM 1612 O O . GLN A 1 198 ? -18.521 9.235 -5.888 1.00 88.94 198 GLN A O 1
ATOM 1617 N N . GLN A 1 199 ? -20.622 8.523 -5.443 1.00 91.38 199 GLN A N 1
ATOM 1618 C CA . GLN A 1 199 ? -20.288 7.813 -4.218 1.00 91.38 199 GLN A CA 1
ATOM 1619 C C . GLN A 1 199 ? -19.236 6.739 -4.505 1.00 91.38 199 GLN A C 1
ATOM 1621 O O . GLN A 1 199 ? -19.279 6.063 -5.537 1.00 91.38 199 GLN A O 1
ATOM 1626 N N . GLU A 1 200 ? -18.310 6.560 -3.574 1.00 90.75 200 GLU A N 1
ATOM 1627 C CA . GLU A 1 200 ? -17.225 5.604 -3.722 1.00 90.75 200 GLU A CA 1
ATOM 1628 C C . GLU A 1 200 ? -16.914 4.879 -2.422 1.00 90.75 200 GLU A C 1
ATOM 1630 O O . GLU A 1 200 ? -17.174 5.374 -1.329 1.00 90.75 200 GLU A O 1
ATOM 1635 N N . LYS A 1 201 ? -16.355 3.680 -2.566 1.00 92.00 201 LYS A N 1
ATOM 1636 C CA . LYS A 1 201 ? -15.793 2.895 -1.481 1.00 92.00 201 LYS A CA 1
ATOM 1637 C C . LYS A 1 201 ? -14.277 2.959 -1.553 1.00 92.00 201 LYS A C 1
ATOM 1639 O O . LYS A 1 201 ? -13.708 2.685 -2.604 1.00 92.00 201 LYS A O 1
ATOM 1644 N N . ILE A 1 202 ? -13.644 3.268 -0.432 1.00 91.56 202 ILE A N 1
ATOM 1645 C CA . ILE A 1 202 ? -12.193 3.207 -0.287 1.00 91.56 202 ILE A CA 1
ATOM 1646 C C . ILE A 1 202 ? -11.818 2.229 0.817 1.00 91.56 202 ILE A C 1
ATOM 1648 O O . ILE A 1 202 ? -12.583 2.011 1.758 1.00 91.56 202 ILE A O 1
ATOM 1652 N N . ILE A 1 203 ? -10.627 1.652 0.710 1.00 92.69 203 ILE A N 1
ATOM 1653 C CA . ILE A 1 203 ? -10.119 0.695 1.687 1.00 92.69 203 ILE A CA 1
ATOM 1654 C C . ILE A 1 203 ? -9.036 1.360 2.533 1.00 92.69 203 ILE A C 1
ATOM 1656 O O . ILE A 1 203 ? -8.097 1.948 1.998 1.00 92.69 203 ILE A O 1
ATOM 1660 N N . ILE A 1 204 ? -9.159 1.241 3.852 1.00 92.31 204 ILE A N 1
ATOM 1661 C CA . ILE A 1 204 ? -8.253 1.821 4.840 1.00 92.31 204 ILE A CA 1
ATOM 1662 C C . ILE A 1 204 ? -7.650 0.698 5.699 1.00 92.31 204 ILE A C 1
ATOM 1664 O O . ILE A 1 204 ? -8.358 0.122 6.528 1.00 92.31 204 ILE A O 1
ATOM 1668 N N . PRO A 1 205 ? -6.361 0.361 5.531 1.00 93.81 205 PRO A N 1
ATOM 1669 C CA . PRO A 1 205 ? -5.623 -0.475 6.449 1.00 93.81 205 PRO A CA 1
ATOM 1670 C C . PRO A 1 205 ? -5.198 0.354 7.659 1.00 93.81 205 PRO A C 1
ATOM 1672 O O . PRO A 1 205 ? -4.775 1.505 7.541 1.00 93.81 205 PRO A O 1
ATOM 1675 N N . ILE A 1 206 ? -5.289 -0.268 8.824 1.00 94.19 206 ILE A N 1
ATOM 1676 C CA . ILE A 1 206 ? -4.719 0.222 10.074 1.00 94.19 206 ILE A CA 1
ATOM 1677 C C . ILE A 1 206 ? -3.723 -0.835 10.524 1.00 94.19 206 ILE A C 1
ATOM 1679 O O . ILE A 1 206 ? -4.094 -1.990 10.711 1.00 94.19 206 ILE A O 1
ATOM 1683 N N . PHE A 1 207 ? -2.460 -0.457 10.672 1.00 93.94 207 PHE A N 1
ATOM 1684 C CA . PHE A 1 207 ? -1.377 -1.357 11.049 1.00 93.94 207 PHE A CA 1
ATOM 1685 C C . PHE A 1 207 ? -1.155 -1.330 12.553 1.00 93.94 207 PHE A C 1
ATOM 1687 O O . PHE A 1 207 ? -1.223 -0.267 13.170 1.00 93.94 207 PHE A O 1
ATOM 1694 N N . TYR A 1 208 ? -0.853 -2.494 13.116 1.00 93.88 208 TYR A N 1
ATOM 1695 C CA . TYR A 1 208 ? -0.371 -2.652 14.478 1.00 93.88 208 TYR A CA 1
ATOM 1696 C C . TYR A 1 208 ? 1.155 -2.734 14.485 1.00 93.88 208 TYR A C 1
ATOM 1698 O O . TYR A 1 208 ? 1.761 -3.472 13.704 1.00 93.88 208 TYR A O 1
ATOM 1706 N N . TYR A 1 209 ? 1.760 -1.973 15.390 1.00 92.44 209 TYR A N 1
ATOM 1707 C CA . TYR A 1 209 ? 3.188 -1.963 15.651 1.00 92.44 209 TYR A CA 1
ATOM 1708 C C . TYR A 1 209 ? 3.407 -2.514 17.059 1.00 92.44 209 TYR A C 1
ATOM 1710 O O . TYR A 1 209 ? 2.983 -1.871 18.028 1.00 92.44 209 TYR A O 1
ATOM 1718 N N . PRO A 1 210 ? 4.015 -3.708 17.196 1.00 91.12 210 PRO A N 1
ATOM 1719 C CA . PRO A 1 210 ? 4.338 -4.252 18.503 1.00 91.12 210 PRO A CA 1
ATOM 1720 C C . PRO A 1 210 ? 5.377 -3.376 19.205 1.00 91.12 210 PRO A C 1
ATOM 1722 O O . PRO A 1 210 ? 6.041 -2.540 18.594 1.00 91.12 210 PRO A O 1
ATOM 1725 N N . LYS A 1 211 ? 5.503 -3.564 20.519 1.00 92.00 211 LYS A N 1
ATOM 1726 C CA . LYS A 1 211 ? 6.482 -2.842 21.333 1.00 92.00 211 LYS A CA 1
ATOM 1727 C C . LYS A 1 211 ? 7.897 -3.135 20.821 1.00 92.00 211 LYS A C 1
ATOM 1729 O O . LYS A 1 211 ? 8.283 -4.299 20.731 1.00 92.00 211 LYS A O 1
ATOM 1734 N N . GLU A 1 212 ? 8.689 -2.095 20.578 1.00 87.12 212 GLU A N 1
ATOM 1735 C CA . GLU A 1 212 ? 10.091 -2.223 20.170 1.00 87.12 212 GLU A CA 1
ATOM 1736 C C . GLU A 1 212 ? 10.997 -1.442 21.126 1.00 87.12 212 GLU A C 1
ATOM 1738 O O . GLU 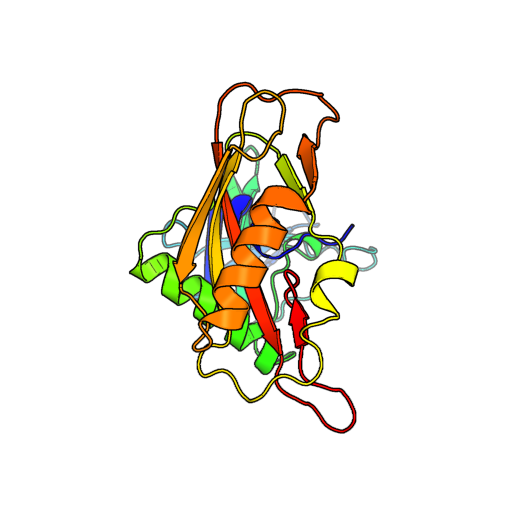A 1 212 ? 10.924 -0.219 21.229 1.00 87.12 212 GLU A O 1
ATOM 1743 N N . LYS A 1 213 ? 11.897 -2.148 21.821 1.00 86.88 213 LYS A N 1
ATOM 1744 C CA . LYS A 1 213 ? 12.812 -1.558 22.816 1.00 86.88 213 LYS A CA 1
ATOM 1745 C C . LYS A 1 213 ? 12.045 -0.710 23.853 1.00 86.88 213 LYS A C 1
ATOM 1747 O O . LYS A 1 213 ? 11.277 -1.259 24.645 1.00 86.88 213 LYS A O 1
ATOM 1752 N N . ASN A 1 214 ? 12.264 0.607 23.838 1.00 87.19 214 ASN A N 1
ATOM 1753 C CA . ASN A 1 214 ? 11.665 1.576 24.756 1.00 87.19 214 ASN A CA 1
ATOM 1754 C C . ASN A 1 214 ? 10.397 2.232 24.187 1.00 87.19 214 ASN A C 1
ATOM 1756 O O . ASN A 1 214 ? 9.718 2.953 24.914 1.00 87.19 214 ASN A O 1
ATOM 1760 N N . GLU A 1 215 ? 10.058 1.968 22.925 1.00 89.19 215 GLU A N 1
ATOM 1761 C CA . GLU A 1 215 ? 8.864 2.506 22.284 1.00 89.19 215 GLU A CA 1
ATOM 1762 C C . GLU A 1 215 ? 7.660 1.620 22.587 1.00 89.19 215 GLU A C 1
ATOM 1764 O O . GLU A 1 215 ? 7.707 0.394 22.445 1.00 89.19 215 GLU A O 1
ATOM 1769 N N . SER A 1 216 ? 6.569 2.246 23.024 1.00 92.94 216 SER A N 1
ATOM 1770 C CA . SER A 1 216 ? 5.307 1.543 23.260 1.00 92.94 216 SER A CA 1
ATOM 1771 C C . SER A 1 216 ? 4.718 1.043 21.943 1.00 92.94 216 SER A C 1
ATOM 1773 O O . SER A 1 216 ? 4.896 1.670 20.903 1.00 92.94 216 SER A O 1
ATOM 1775 N N . SER A 1 217 ? 3.979 -0.065 21.993 1.00 94.31 217 SER A N 1
ATOM 1776 C CA . SER A 1 217 ? 3.165 -0.505 20.858 1.00 94.31 217 SER A CA 1
ATOM 1777 C C . SER A 1 217 ? 2.144 0.569 20.478 1.00 94.31 217 SER A C 1
ATOM 1779 O O . SER A 1 217 ? 1.728 1.359 21.327 1.00 94.31 217 SER A O 1
ATOM 1781 N N . PHE A 1 218 ? 1.727 0.607 19.216 1.00 94.50 218 PHE A N 1
ATOM 1782 C CA . PHE A 1 218 ? 0.736 1.571 18.733 1.00 94.50 218 PHE A CA 1
ATOM 1783 C C . PHE A 1 218 ? 0.044 1.073 17.461 1.00 94.50 218 PHE A C 1
ATOM 1785 O O . PHE A 1 218 ? 0.436 0.062 16.874 1.00 94.50 218 PHE A O 1
ATOM 1792 N N . ILE A 1 219 ? -0.983 1.800 17.015 1.00 94.38 219 ILE A N 1
ATOM 1793 C CA . ILE A 1 219 ? -1.603 1.588 15.703 1.00 94.38 219 ILE A CA 1
ATOM 1794 C C . ILE A 1 219 ? -1.499 2.835 14.829 1.00 94.38 219 ILE A C 1
ATOM 1796 O O . ILE A 1 219 ? -1.520 3.963 15.322 1.00 94.38 219 ILE A O 1
ATOM 1800 N N . SER A 1 220 ? -1.391 2.643 13.517 1.00 92.06 220 SER A N 1
ATOM 1801 C CA . SER A 1 220 ? -1.236 3.742 12.562 1.00 92.06 220 SER A CA 1
ATOM 1802 C C . SER A 1 220 ? -1.817 3.387 11.190 1.00 92.06 220 SER A C 1
ATOM 1804 O O . SER A 1 220 ? -1.694 2.241 10.760 1.00 92.06 220 SER A O 1
ATOM 1806 N N . PRO A 1 221 ? -2.416 4.347 10.457 1.00 89.50 221 PRO A N 1
ATOM 1807 C CA . PRO A 1 221 ? -2.799 4.153 9.057 1.00 89.50 221 PRO A CA 1
ATOM 1808 C C . PRO A 1 221 ? -1.595 4.184 8.103 1.00 89.50 221 PRO A C 1
ATOM 1810 O O . PRO A 1 221 ? -1.742 3.925 6.910 1.00 89.50 221 PRO A O 1
ATOM 1813 N N . TYR A 1 222 ? -0.413 4.549 8.604 1.00 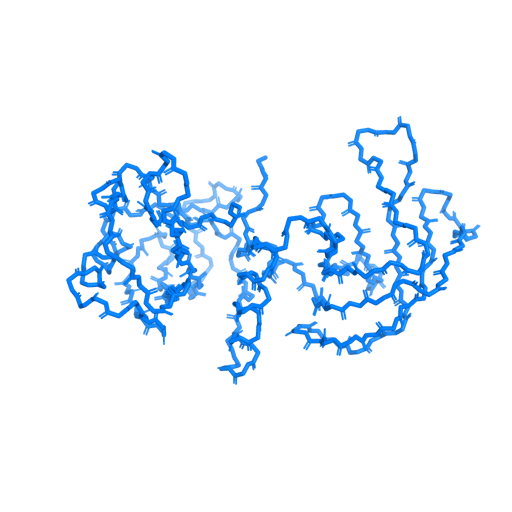86.75 222 TYR A N 1
ATOM 1814 C CA . TYR A 1 222 ? 0.818 4.622 7.827 1.00 86.75 222 TYR A CA 1
ATOM 1815 C C . TYR A 1 222 ? 1.617 3.333 7.966 1.00 86.75 222 TYR A C 1
ATOM 1817 O O . TYR A 1 222 ? 1.679 2.756 9.052 1.00 86.75 222 TYR A O 1
ATOM 1825 N N . ASP A 1 223 ? 2.249 2.920 6.871 1.00 80.06 223 ASP A N 1
ATOM 1826 C CA . ASP A 1 223 ? 3.179 1.799 6.776 1.00 80.06 223 ASP A CA 1
ATOM 1827 C C . ASP A 1 223 ? 4.620 2.260 7.070 1.00 80.06 223 ASP A C 1
ATOM 1829 O O . ASP A 1 223 ? 5.379 2.605 6.161 1.00 80.06 223 ASP A O 1
ATOM 1833 N N . LEU A 1 224 ? 4.968 2.292 8.359 1.00 79.25 224 LEU A N 1
ATOM 1834 C CA . LEU A 1 224 ? 6.265 2.707 8.905 1.00 79.25 224 LEU A CA 1
ATOM 1835 C C . LEU A 1 224 ? 7.319 1.591 8.792 1.00 79.25 224 LEU A C 1
ATOM 1837 O O . LEU A 1 224 ? 6.968 0.383 8.913 1.00 79.25 224 LEU A O 1
#

pLDDT: mean 89.76, std 8.0, range [38.28, 98.25]

Sequence (224 aa):
MPMNINERISTSDFIAKAKIKKIWLDDKNKSLHNIEIEIIDLYKGVSTKRMKIYSEQMTSCAFFTPQNTTWLIFASKDKDGILKFGFCSGSIKIENNIASIQRKIELLKYMKTEKIDMNTKNNVSYVINSEFLKKFNGLKELQNNFALYEVTINKDLSVNFVRAIKEFSSESINIELLEILKLKSKVYAKNREMTILQQEKIIIPIFYYPKEKNESSFISPYDL

Secondary structure (DSSP, 8-state):
-PPPHHHHHHH-SEEEEEEEEEEEE-SS-TTEEEEEEEEEEEEES---SEEEEE--TTSTT-----TT-EEEEEEEE-TTS-EEE-GGGT-EETTS-HHHHHHHHHHHHHHHHTT-----SS-EEEEE-GGGGGGGTTPPPPS-SEEEEEEEE-TTS-EEEEEEEE--S-HHHHHHHHHHHHHTEEEEETT--S--SS-EEEEEEEEEE--BTTBPPEEESS--

Foldseek 3Di:
DQDFLLRLQQQFQWWFWWAWADWDADPVDRQKIKTAIDGPGTLHHDDDGIAMERADPPDPFHFDDDHGFIKGDGWHADPVGTTYDGSSSPIDTCVPPVPLVVLSVVVSVVCSVVVPDQHDPFQKDKDQDCVLFCVQWQDDDWPDQKWKKKWKAAFQRATDAIDTPGDIPDPVVRVSVRCSRRPVMGMAGPVRDSGTPGIDIHMFMKGWDPDDDPGTTTIGSGSD

InterPro domains:
  IPR008993 Tissue inhibitor of metalloproteinases-like, OB-fold [G3DSA:2.40.50.120] (1-114)
  IPR008993 Tissue inhibitor of metalloproteinases-like, OB-fold [SSF50242] (1-104)

Radius of gyration: 18.86 Å; chains: 1; bounding box: 44×35×52 Å